Protein AF-0000000066307616 (afdb_homodimer)

InterPro domains:
  IPR010368 Control of competence regulator ComK, YlbF/YmcA [MF_01526] (2-112)
  IPR010368 Control of competence regulator ComK, YlbF/YmcA [PF06133] (5-108)
  IPR023378 YheA/YmcA-like domain superfamily [G3DSA:1.20.1500.10] (1-113)
  IPR023378 YheA/YmcA-like domain superfamily [SSF158622] (4-111)

Solvent-accessible surface area (backbone atoms only — not comparable to full-atom values): 11745 Å² total; per-residue (Å²): 125,72,61,57,53,50,51,20,50,50,43,20,53,51,44,62,71,29,68,64,41,49,50,40,52,52,30,48,50,51,18,64,70,31,69,68,44,31,53,35,48,49,51,26,50,52,36,47,46,54,48,51,54,28,54,76,71,70,39,77,72,51,71,68,55,52,49,49,31,54,52,30,46,55,56,29,57,71,34,66,51,42,39,55,28,48,55,45,47,50,52,46,51,51,50,51,49,50,35,49,47,48,34,44,42,62,57,53,50,58,70,63,62,120,117,76,60,57,53,51,50,18,49,51,42,20,53,50,44,62,71,29,68,63,42,49,50,40,53,52,30,48,50,50,18,64,70,31,68,69,43,30,53,33,46,49,50,26,52,54,35,49,47,54,48,51,54,29,54,75,70,69,39,78,72,52,72,67,56,50,49,48,31,55,50,32,45,56,58,28,58,71,33,66,50,44,40,56,29,48,54,46,46,51,53,46,50,52,52,51,49,51,35,49,48,48,34,45,42,63,59,54,50,58,70,64,61,122

Organism: Oenococcus oeni (strain ATCC BAA-331 / PSU-1) (NCBI:txid203123)

Sequence (228 aa):
MATLFDQAKLMARELQDSDEFKQLSTALAKVRADQEANSAFHDFQVAQKEIQELQSKGEEPKPEQIQRWQTTAQKAQQLKPIKDLSVVEQNLNNMLGEVNEIITAPLNELYLNNMATLFDQAKLMARELQDSDEFKQLSTALAKVRADQEANSAFHDFQVAQKEIQELQSKGEEPKPEQIQRWQTTAQKAQQLKPIKDLSVVEQNLNNMLGEVNEIITAPLNELYLNN

pLDDT: mean 94.57, std 7.71, range [46.41, 98.5]

Structure (mmCIF, N/CA/C/O backbone):
data_AF-0000000066307616-model_v1
#
loop_
_entity.id
_entity.type
_entity.pdbx_description
1 polymer 'UPF0342 protein OEOE_0901'
#
loop_
_atom_site.group_PDB
_atom_site.id
_atom_site.type_symbol
_atom_site.label_atom_id
_atom_site.label_alt_id
_atom_site.label_comp_id
_atom_site.label_asym_id
_atom_site.label_entity_id
_atom_site.label_seq_id
_atom_site.pdbx_PDB_ins_code
_atom_site.Cartn_x
_atom_site.Cartn_y
_atom_site.Cartn_z
_atom_site.occupancy
_atom_site.B_iso_or_equiv
_atom_site.auth_seq_id
_atom_site.auth_comp_id
_atom_site.auth_asym_id
_atom_site.auth_atom_id
_atom_site.pdbx_PDB_model_num
ATOM 1 N N . MET A 1 1 ? 16.406 15.75 -5.484 1 46.41 1 MET A N 1
ATOM 2 C CA . MET A 1 1 ? 15.312 14.898 -5.957 1 46.41 1 MET A CA 1
ATOM 3 C C . MET A 1 1 ? 15.859 13.578 -6.496 1 46.41 1 MET A C 1
ATOM 5 O O . MET A 1 1 ? 15.094 12.727 -6.949 1 46.41 1 MET A O 1
ATOM 9 N N . ALA A 1 2 ? 17.141 13.719 -7.074 1 57.28 2 ALA A N 1
ATOM 10 C CA . ALA A 1 2 ? 17.953 12.773 -7.836 1 57.28 2 ALA A CA 1
ATOM 11 C C . ALA A 1 2 ? 18.172 11.484 -7.051 1 57.28 2 ALA A C 1
ATOM 13 O O . ALA A 1 2 ? 18.188 10.398 -7.625 1 57.28 2 ALA A O 1
ATOM 14 N N . THR A 1 3 ? 17.828 11.57 -5.578 1 84.62 3 THR A N 1
ATOM 15 C CA . THR A 1 3 ? 18.516 10.539 -4.801 1 84.62 3 THR A CA 1
ATOM 16 C C . THR A 1 3 ? 17.562 9.398 -4.461 1 84.62 3 THR A C 1
ATOM 18 O O . THR A 1 3 ? 17.875 8.234 -4.699 1 84.62 3 THR A O 1
ATOM 21 N N . LEU A 1 4 ? 16.234 9.648 -4.32 1 92.75 4 LEU A N 1
ATOM 22 C CA . LEU A 1 4 ? 15.328 8.57 -3.949 1 92.75 4 LEU A CA 1
ATOM 23 C C . LEU A 1 4 ? 14.992 7.707 -5.156 1 92.75 4 LEU A C 1
ATOM 25 O O . LEU A 1 4 ? 14.938 6.48 -5.047 1 92.75 4 LEU A O 1
ATOM 29 N N . PHE A 1 5 ? 14.938 8.32 -6.297 1 94.44 5 PHE A N 1
ATOM 30 C CA . PHE A 1 5 ? 14.602 7.602 -7.523 1 94.44 5 PHE A CA 1
ATOM 31 C C . PHE A 1 5 ? 15.766 6.73 -7.98 1 94.44 5 PHE A C 1
ATOM 33 O O . PHE A 1 5 ? 15.555 5.621 -8.477 1 94.44 5 PHE A O 1
ATOM 40 N N . ASP A 1 6 ? 16.922 7.23 -7.77 1 94 6 ASP A N 1
ATOM 41 C CA . ASP A 1 6 ? 18.094 6.426 -8.094 1 94 6 ASP A CA 1
ATOM 42 C C . ASP A 1 6 ? 18.188 5.199 -7.184 1 94 6 ASP A C 1
ATOM 44 O O . ASP A 1 6 ? 18.484 4.098 -7.645 1 94 6 ASP A O 1
ATOM 48 N N . GLN A 1 7 ? 17.906 5.438 -5.918 1 93.94 7 GLN A N 1
ATOM 49 C CA . GLN A 1 7 ? 17.891 4.32 -4.977 1 93.94 7 GLN A CA 1
ATOM 50 C C . GLN A 1 7 ? 16.781 3.326 -5.324 1 93.94 7 GLN A C 1
ATOM 52 O O . GLN A 1 7 ? 16.953 2.115 -5.164 1 93.94 7 GLN A O 1
ATOM 57 N N . ALA A 1 8 ? 15.656 3.801 -5.832 1 96.25 8 ALA A N 1
ATOM 58 C CA . ALA A 1 8 ? 14.555 2.936 -6.246 1 96.25 8 ALA A CA 1
ATOM 59 C C . ALA A 1 8 ? 14.969 2.033 -7.402 1 96.25 8 ALA A C 1
ATOM 61 O O . ALA A 1 8 ? 14.625 0.849 -7.43 1 96.25 8 ALA A O 1
ATOM 62 N N . LYS A 1 9 ? 15.688 2.588 -8.344 1 96.19 9 LYS A N 1
ATOM 63 C CA . LYS A 1 9 ? 16.172 1.8 -9.477 1 96.19 9 LYS A CA 1
ATOM 64 C C . LYS A 1 9 ? 17.125 0.704 -9.016 1 96.19 9 LYS A C 1
ATOM 66 O O . LYS A 1 9 ? 17.078 -0.419 -9.523 1 96.19 9 LYS A O 1
ATOM 71 N N . LEU A 1 10 ? 17.953 1.089 -8.07 1 94.69 10 LEU A N 1
ATOM 72 C CA . LEU A 1 10 ? 18.875 0.101 -7.516 1 94.69 10 LEU A CA 1
ATOM 73 C C . LEU A 1 10 ? 18.109 -1.011 -6.805 1 94.69 10 LEU A C 1
ATOM 75 O O . LEU A 1 10 ? 18.438 -2.189 -6.961 1 94.69 10 LEU A O 1
ATOM 79 N N . MET A 1 11 ? 17.109 -0.675 -6.059 1 96.06 11 MET A N 1
ATOM 80 C CA . MET A 1 11 ? 16.281 -1.657 -5.352 1 96.06 11 MET A CA 1
ATOM 81 C C . MET A 1 11 ? 15.555 -2.566 -6.336 1 96.06 11 MET A C 1
ATOM 83 O O . MET A 1 11 ? 15.406 -3.764 -6.086 1 96.06 11 MET A O 1
ATOM 87 N N . ALA A 1 12 ? 15.125 -1.969 -7.465 1 97 12 ALA A N 1
ATOM 88 C CA . ALA A 1 12 ? 14.477 -2.77 -8.5 1 97 12 ALA A CA 1
ATOM 89 C C . ALA A 1 12 ? 15.406 -3.857 -9.023 1 97 12 ALA A C 1
ATOM 91 O O . ALA A 1 12 ? 15 -5.008 -9.195 1 97 12 ALA A O 1
ATOM 92 N N . ARG A 1 13 ? 16.641 -3.496 -9.273 1 95.38 13 ARG A N 1
ATOM 93 C CA . ARG A 1 13 ? 17.625 -4.445 -9.766 1 95.38 13 ARG A CA 1
ATOM 94 C C . ARG A 1 13 ? 17.906 -5.531 -8.734 1 95.38 13 ARG A C 1
ATOM 96 O O . ARG A 1 13 ? 17.984 -6.715 -9.07 1 95.38 13 ARG A O 1
ATOM 103 N N . GLU A 1 14 ? 18.047 -5.094 -7.5 1 95 14 GLU A N 1
ATOM 104 C CA . GLU A 1 14 ? 18.297 -6.059 -6.43 1 95 14 GLU A CA 1
ATOM 105 C C . GLU A 1 14 ? 17.109 -7.004 -6.258 1 95 14 GLU A C 1
ATOM 107 O O . GLU A 1 14 ? 17.297 -8.195 -6.008 1 95 14 GLU A O 1
ATOM 112 N N . LEU A 1 15 ? 15.93 -6.492 -6.371 1 96.5 15 LEU A N 1
ATOM 113 C CA . LEU A 1 15 ? 14.727 -7.312 -6.293 1 96.5 15 LEU A CA 1
ATOM 114 C C . LEU A 1 15 ? 14.711 -8.359 -7.406 1 96.5 15 LEU A C 1
ATOM 116 O O . LEU A 1 15 ? 14.453 -9.539 -7.152 1 96.5 15 LEU A O 1
ATOM 120 N N . GLN A 1 16 ? 14.992 -7.918 -8.594 1 95.81 16 GLN A N 1
ATOM 121 C CA . GLN A 1 16 ? 14.992 -8.82 -9.742 1 95.81 16 GLN A CA 1
ATOM 122 C C . GLN A 1 16 ? 16.031 -9.922 -9.578 1 95.81 16 GLN A C 1
ATOM 124 O O . GLN A 1 16 ? 15.812 -11.055 -10.016 1 95.81 16 GLN A O 1
ATOM 129 N N . ASP A 1 17 ? 17.141 -9.633 -8.883 1 94.56 17 ASP A N 1
ATOM 130 C CA . ASP A 1 17 ? 18.234 -10.578 -8.703 1 94.56 17 ASP A CA 1
ATOM 131 C C . ASP A 1 17 ? 18.016 -11.43 -7.453 1 94.56 17 ASP A C 1
ATOM 133 O O . ASP A 1 17 ? 18.797 -12.336 -7.176 1 94.56 17 ASP A O 1
ATOM 137 N N . SER A 1 18 ? 16.969 -11.164 -6.699 1 94.12 18 SER A N 1
ATOM 138 C CA . SER A 1 18 ? 16.75 -11.844 -5.43 1 94.12 18 SER A CA 1
ATOM 139 C C . SER A 1 18 ? 16.234 -13.266 -5.645 1 94.12 18 SER A C 1
ATOM 141 O O . SER A 1 18 ? 15.656 -13.57 -6.688 1 94.12 18 SER A O 1
ATOM 143 N N . ASP A 1 19 ? 16.438 -14.117 -4.656 1 94.69 19 ASP A N 1
ATOM 144 C CA . ASP A 1 19 ? 15.906 -15.469 -4.688 1 94.69 19 ASP A CA 1
ATOM 145 C C . ASP A 1 19 ? 14.383 -15.453 -4.73 1 94.69 19 ASP A C 1
ATOM 147 O O . ASP A 1 19 ? 13.766 -16.281 -5.414 1 94.69 19 ASP A O 1
ATOM 151 N N . GLU A 1 20 ? 13.812 -14.484 -3.965 1 95 20 GLU A N 1
ATOM 152 C CA . GLU A 1 20 ? 12.352 -14.367 -3.928 1 95 20 GLU A CA 1
ATOM 153 C C . GLU A 1 20 ? 11.789 -14.117 -5.32 1 95 20 GLU A C 1
ATOM 155 O O . GLU A 1 20 ? 10.766 -14.711 -5.695 1 95 20 GLU A O 1
ATOM 160 N N . PHE A 1 21 ? 12.398 -13.273 -6.062 1 96.88 21 PHE A N 1
ATOM 161 C CA . PHE A 1 21 ? 11.945 -12.977 -7.418 1 96.88 21 PHE A CA 1
ATOM 162 C C . PHE A 1 21 ? 12.094 -14.203 -8.32 1 96.88 21 PHE A C 1
ATOM 164 O O . PHE A 1 21 ? 11.195 -14.516 -9.102 1 96.88 21 PHE A O 1
ATOM 171 N N . LYS A 1 22 ? 13.188 -14.852 -8.219 1 96.88 22 LYS A N 1
ATOM 172 C CA . LYS A 1 22 ? 13.438 -16.047 -9.023 1 96.88 22 LYS A CA 1
ATOM 173 C C . LYS A 1 22 ? 12.43 -17.141 -8.703 1 96.88 22 LYS A C 1
ATOM 175 O O . LYS A 1 22 ? 11.945 -17.828 -9.609 1 96.88 22 LYS A O 1
ATOM 180 N N . GLN A 1 23 ? 12.141 -17.297 -7.457 1 97.75 23 GLN A N 1
ATOM 181 C CA . GLN A 1 23 ? 11.141 -18.266 -7.043 1 97.75 23 GLN A CA 1
ATOM 182 C C . GLN A 1 23 ? 9.766 -17.922 -7.613 1 97.75 23 GLN A C 1
ATOM 184 O O . GLN A 1 23 ? 9.023 -18.797 -8.047 1 97.75 23 GLN A O 1
ATOM 189 N N . LEU A 1 24 ? 9.438 -16.641 -7.566 1 98.12 24 LEU A N 1
ATOM 190 C CA . LEU A 1 24 ? 8.172 -16.188 -8.148 1 98.12 24 LEU A CA 1
ATOM 191 C C . LEU A 1 24 ? 8.125 -16.516 -9.641 1 98.12 24 LEU A C 1
ATOM 193 O O . LEU A 1 24 ? 7.121 -17.031 -10.133 1 98.12 24 LEU A O 1
ATOM 197 N N . SER A 1 25 ? 9.18 -16.188 -10.32 1 97.31 25 SER A N 1
ATOM 198 C CA . SER A 1 25 ? 9.266 -16.453 -11.75 1 97.31 25 SER A CA 1
ATOM 199 C C . SER A 1 25 ? 9.062 -17.922 -12.047 1 97.31 25 SER A C 1
ATOM 201 O O . SER A 1 25 ? 8.312 -18.281 -12.961 1 97.31 25 SER A O 1
ATOM 203 N N . THR A 1 26 ? 9.703 -18.75 -11.289 1 98.06 26 THR A N 1
ATOM 204 C CA . THR A 1 26 ? 9.617 -20.203 -11.469 1 98.06 26 THR A CA 1
ATOM 205 C C . THR A 1 26 ? 8.203 -20.688 -11.203 1 98.06 26 THR A C 1
ATOM 207 O O . THR A 1 26 ? 7.648 -21.469 -11.984 1 98.06 26 THR A O 1
ATOM 210 N N . ALA A 1 27 ? 7.605 -20.219 -10.078 1 98.19 27 ALA A N 1
ATOM 211 C CA . ALA A 1 27 ? 6.246 -20.625 -9.734 1 98.19 27 ALA A CA 1
ATOM 212 C C . ALA A 1 27 ? 5.254 -20.188 -10.805 1 98.19 27 ALA A C 1
ATOM 214 O O . ALA A 1 27 ? 4.348 -20.938 -11.164 1 98.19 27 ALA A O 1
ATOM 215 N N . LEU A 1 28 ? 5.43 -19 -11.312 1 97.81 28 LEU A N 1
ATOM 216 C CA . LEU A 1 28 ? 4.555 -18.5 -12.359 1 97.81 28 LEU A CA 1
ATOM 217 C C . LEU A 1 28 ? 4.691 -19.328 -13.633 1 97.81 28 LEU A C 1
ATOM 219 O O . LEU A 1 28 ? 3.693 -19.609 -14.297 1 97.81 28 LEU A O 1
ATOM 223 N N . ALA A 1 29 ? 5.867 -19.672 -13.984 1 97.25 29 ALA A N 1
ATOM 224 C CA . ALA A 1 29 ? 6.105 -20.516 -15.156 1 97.25 29 ALA A CA 1
ATOM 225 C C . ALA A 1 29 ? 5.395 -21.859 -15.016 1 97.25 29 ALA A C 1
ATOM 227 O O . ALA A 1 29 ? 4.84 -22.375 -15.992 1 97.25 29 ALA A O 1
ATOM 228 N N . LYS A 1 30 ? 5.418 -22.406 -13.852 1 98.06 30 LYS A N 1
ATOM 229 C CA . LYS A 1 30 ? 4.742 -23.672 -13.594 1 98.06 30 LYS A CA 1
ATOM 230 C C . LYS A 1 30 ? 3.234 -23.547 -13.805 1 98.06 30 LYS A C 1
ATOM 232 O O . LYS A 1 30 ? 2.602 -24.438 -14.375 1 98.06 30 LYS A O 1
ATOM 237 N N . VAL A 1 31 ? 2.684 -22.438 -13.305 1 98.12 31 VAL A N 1
ATOM 238 C CA . VAL A 1 31 ? 1.26 -22.188 -13.5 1 98.12 31 VAL A CA 1
ATOM 239 C C . VAL A 1 31 ? 0.944 -22.109 -14.992 1 98.12 31 VAL A C 1
ATOM 241 O O . VAL A 1 31 ? -0.013 -22.719 -15.461 1 98.12 31 VAL A O 1
ATOM 244 N N . ARG A 1 32 ? 1.762 -21.391 -15.727 1 96.88 32 ARG A N 1
ATOM 245 C CA . ARG A 1 32 ? 1.521 -21.141 -17.141 1 96.88 32 ARG A CA 1
ATOM 246 C C . ARG A 1 32 ? 1.692 -22.422 -17.953 1 96.88 32 ARG A C 1
ATOM 248 O O . ARG A 1 32 ? 1.082 -22.578 -19.016 1 96.88 32 ARG A O 1
ATOM 255 N N . ALA A 1 33 ? 2.467 -23.297 -17.438 1 96.94 33 ALA A N 1
ATOM 256 C CA . ALA A 1 33 ? 2.736 -24.547 -18.141 1 96.94 33 ALA A CA 1
ATOM 257 C C . ALA A 1 33 ? 1.636 -25.578 -17.891 1 96.94 33 ALA A C 1
ATOM 259 O O . ALA A 1 33 ? 1.531 -26.578 -18.594 1 96.94 33 ALA A O 1
ATOM 260 N N . ASP A 1 34 ? 0.858 -25.344 -16.812 1 97.88 34 ASP A N 1
ATOM 261 C CA . ASP A 1 34 ? -0.256 -26.234 -16.484 1 97.88 34 ASP A CA 1
ATOM 262 C C . ASP A 1 34 ? -1.564 -25.719 -17.078 1 97.88 34 ASP A C 1
ATOM 264 O O . ASP A 1 34 ? -2.051 -24.641 -16.688 1 97.88 34 ASP A O 1
ATOM 268 N N . GLN A 1 35 ? -2.133 -26.484 -17.984 1 97.44 35 GLN A N 1
ATOM 269 C CA . GLN A 1 35 ? -3.295 -26.016 -18.734 1 97.44 35 GLN A CA 1
ATOM 270 C C . GLN A 1 35 ? -4.426 -25.609 -17.797 1 97.44 35 GLN A C 1
ATOM 272 O O . GLN A 1 35 ? -5.004 -24.531 -17.953 1 97.44 35 GLN A O 1
ATOM 277 N N . GLU A 1 36 ? -4.734 -26.438 -16.844 1 98.19 36 GLU A N 1
ATOM 278 C CA . GLU A 1 36 ? -5.82 -26.156 -15.906 1 98.19 36 GLU A CA 1
ATOM 279 C C . GLU A 1 36 ? -5.5 -24.938 -15.031 1 98.19 36 GLU A C 1
ATOM 281 O O . GLU A 1 36 ? -6.336 -24.047 -14.875 1 98.19 36 GLU A O 1
ATOM 286 N N . ALA A 1 37 ? -4.359 -24.891 -14.516 1 98.12 37 ALA A N 1
ATOM 287 C CA . ALA A 1 37 ? -3.941 -23.797 -13.656 1 98.12 37 ALA A CA 1
ATOM 288 C C . ALA A 1 37 ? -3.875 -22.484 -14.43 1 98.12 37 ALA A C 1
ATOM 290 O O . ALA A 1 37 ? -4.312 -21.438 -13.938 1 98.12 37 ALA A O 1
ATOM 291 N N . ASN A 1 38 ? -3.328 -22.531 -15.602 1 97.69 38 ASN A N 1
ATOM 292 C CA . ASN A 1 38 ? -3.217 -21.344 -16.422 1 97.69 38 ASN A CA 1
ATOM 293 C C . ASN A 1 38 ? -4.586 -20.734 -16.734 1 97.69 38 ASN A C 1
ATOM 295 O O . ASN A 1 38 ? -4.766 -19.516 -16.656 1 97.69 38 ASN A O 1
ATOM 299 N N . SER A 1 39 ? -5.504 -21.641 -17.094 1 98 39 SER A N 1
ATOM 300 C CA . SER A 1 39 ? -6.859 -21.172 -17.391 1 98 39 SER A CA 1
ATOM 301 C C . SER A 1 39 ? -7.508 -20.562 -16.156 1 98 39 SER A C 1
ATOM 303 O O . SER A 1 39 ? -8.102 -19.484 -16.234 1 98 39 SER A O 1
ATOM 305 N N . ALA A 1 40 ? -7.402 -21.234 -15.031 1 98.06 40 ALA A N 1
ATOM 306 C CA . ALA A 1 40 ? -7.977 -20.75 -13.781 1 98.06 40 ALA A CA 1
ATOM 307 C C . ALA A 1 40 ? -7.328 -19.422 -13.367 1 98.06 40 ALA A C 1
ATOM 309 O O . ALA A 1 40 ? -8.008 -18.516 -12.883 1 98.06 40 ALA A O 1
ATOM 310 N N . PHE A 1 41 ? -6.039 -19.344 -13.523 1 97.44 41 PHE A N 1
ATOM 311 C CA . PHE A 1 41 ? -5.301 -18.125 -13.211 1 97.44 41 PHE A CA 1
ATOM 312 C C . PHE A 1 41 ? -5.758 -16.969 -14.086 1 97.44 41 PHE A C 1
ATOM 314 O O . PHE A 1 41 ? -6.012 -15.859 -13.586 1 97.44 41 PHE A O 1
ATOM 321 N N . HIS A 1 42 ? -5.926 -17.234 -15.328 1 96.19 42 HIS A N 1
ATOM 322 C CA . HIS A 1 42 ? -6.391 -16.219 -16.281 1 96.19 42 HIS A CA 1
ATOM 323 C C . HIS A 1 42 ? -7.777 -15.711 -15.906 1 96.19 42 HIS A C 1
ATOM 325 O O . HIS A 1 42 ? -8.016 -14.5 -15.875 1 96.19 42 HIS A O 1
ATOM 331 N N . ASP A 1 43 ? -8.625 -16.625 -15.586 1 97.06 43 ASP A N 1
ATOM 332 C CA . ASP A 1 43 ? -9.984 -16.266 -15.203 1 97.06 43 ASP A CA 1
ATOM 333 C C . ASP A 1 43 ? -9.992 -15.391 -13.961 1 97.06 43 ASP A C 1
ATOM 335 O O . ASP A 1 43 ? -10.734 -14.406 -13.891 1 97.06 43 ASP A O 1
ATOM 339 N N . PHE A 1 44 ? -9.203 -15.758 -13.023 1 97.5 44 PHE A N 1
ATOM 340 C CA . PHE A 1 44 ? -9.062 -14.984 -11.797 1 97.5 44 PHE A CA 1
ATOM 341 C C . PHE A 1 44 ? -8.547 -13.578 -12.102 1 97.5 44 PHE A C 1
ATOM 343 O O . PHE A 1 44 ? -9.094 -12.586 -11.617 1 97.5 44 PHE A O 1
ATOM 350 N N . GLN A 1 45 ? -7.523 -13.43 -12.906 1 94.12 45 GLN A N 1
ATOM 351 C CA . GLN A 1 45 ? -6.934 -12.141 -13.258 1 94.12 45 GLN A CA 1
ATOM 352 C C . GLN A 1 45 ? -7.945 -11.25 -13.969 1 94.12 45 GLN A C 1
ATOM 354 O O . GLN A 1 45 ? -8.008 -10.047 -13.711 1 94.12 45 GLN A O 1
ATOM 359 N N . VAL A 1 46 ? -8.773 -11.836 -14.883 1 95.69 46 VAL A N 1
ATOM 360 C CA . VAL A 1 46 ? -9.781 -11.094 -15.633 1 95.69 46 VAL A CA 1
ATOM 361 C C . VAL A 1 46 ? -10.836 -10.547 -14.672 1 95.69 46 VAL A C 1
ATOM 363 O O . VAL A 1 46 ? -11.188 -9.367 -14.734 1 95.69 46 VAL A O 1
ATOM 366 N N . ALA A 1 47 ? -11.281 -11.43 -13.766 1 96.69 47 ALA A N 1
ATOM 367 C CA . ALA A 1 47 ? -12.281 -11.008 -12.789 1 96.69 47 ALA A CA 1
ATOM 368 C C . ALA A 1 47 ? -11.734 -9.914 -11.875 1 96.69 47 ALA A C 1
ATOM 370 O O . ALA A 1 47 ? -12.43 -8.938 -11.594 1 96.69 47 ALA A O 1
ATOM 371 N N . GLN A 1 48 ? -10.508 -10.086 -11.367 1 94.69 48 GLN A N 1
ATOM 372 C CA . GLN A 1 48 ? -9.844 -9.117 -10.5 1 94.69 48 GLN A CA 1
ATOM 373 C C . GLN A 1 48 ? -9.68 -7.777 -11.203 1 94.69 48 GLN A C 1
ATOM 375 O O . GLN A 1 48 ? -9.938 -6.723 -10.617 1 94.69 48 GLN A O 1
ATOM 380 N N . LYS A 1 49 ? -9.289 -7.848 -12.531 1 94.88 49 LYS A N 1
ATOM 381 C CA . LYS A 1 49 ? -9.078 -6.625 -13.305 1 94.88 49 LYS A CA 1
ATOM 382 C C . LYS A 1 49 ? -10.391 -5.867 -13.492 1 94.88 49 LYS A C 1
ATOM 384 O O . LYS A 1 49 ? -10.422 -4.641 -13.398 1 94.88 49 LYS A O 1
ATOM 389 N N . GLU A 1 50 ? -11.406 -6.547 -13.734 1 95.81 50 GLU A N 1
ATOM 390 C CA . GLU A 1 50 ? -12.719 -5.93 -13.883 1 95.81 50 GLU A CA 1
ATOM 391 C C . GLU A 1 50 ? -13.133 -5.184 -12.617 1 95.81 50 GLU A C 1
ATOM 393 O O . GLU A 1 50 ? -13.625 -4.055 -12.688 1 95.81 50 GLU A O 1
ATOM 398 N N . ILE A 1 51 ? -12.906 -5.816 -11.484 1 95.75 51 ILE A N 1
ATOM 399 C CA . ILE A 1 51 ? -13.242 -5.211 -10.203 1 95.75 51 ILE A CA 1
ATOM 400 C C . ILE A 1 51 ? -12.383 -3.967 -9.977 1 95.75 51 ILE A C 1
ATOM 402 O O . ILE A 1 51 ? -12.898 -2.912 -9.602 1 95.75 51 ILE A O 1
ATOM 406 N N . GLN A 1 52 ? -11.086 -4.113 -10.203 1 93.31 52 GLN A N 1
ATOM 407 C CA . GLN A 1 52 ? -10.148 -3.02 -10.008 1 93.31 52 GLN A CA 1
ATOM 408 C C . GLN A 1 52 ? -10.484 -1.833 -10.906 1 93.31 52 GLN A C 1
ATOM 410 O O . GLN A 1 52 ? -10.398 -0.68 -10.477 1 93.31 52 GLN A O 1
ATOM 415 N N . GLU A 1 53 ? -10.898 -2.062 -12.227 1 94.88 53 GLU A N 1
ATOM 416 C CA . GLU A 1 53 ? -11.289 -1.023 -13.18 1 94.88 53 GLU A CA 1
ATOM 417 C C . GLU A 1 53 ? -12.516 -0.26 -12.688 1 94.88 53 GLU A C 1
ATOM 419 O O . GLU A 1 53 ? -12.555 0.971 -12.75 1 94.88 53 GLU A O 1
ATOM 424 N N . LEU A 1 54 ? -13.414 -0.914 -12.125 1 94.94 54 LEU A N 1
ATOM 425 C CA . LEU A 1 54 ? -14.609 -0.27 -11.586 1 94.94 54 LEU A CA 1
ATOM 426 C C . LEU A 1 54 ? -14.273 0.596 -10.383 1 94.94 54 LEU A C 1
ATOM 428 O O . LEU A 1 54 ? -14.727 1.737 -10.281 1 94.94 54 LEU A O 1
ATOM 432 N N . GLN A 1 55 ? -13.445 -0.024 -9.438 1 90.81 55 GLN A N 1
ATOM 433 C CA . GLN A 1 55 ? -13.047 0.691 -8.234 1 90.81 55 GLN A CA 1
ATOM 434 C C . GLN A 1 55 ? -12.266 1.955 -8.578 1 90.81 55 GLN A C 1
ATOM 436 O O . GLN A 1 55 ? -12.445 2.996 -7.945 1 90.81 55 GLN A O 1
ATOM 441 N N . SER A 1 56 ? -11.438 1.947 -9.68 1 89.69 56 SER A N 1
ATOM 442 C CA . SER A 1 56 ? -10.633 3.092 -10.094 1 89.69 56 SER A CA 1
ATOM 443 C C . SER A 1 56 ? -11.5 4.18 -10.719 1 89.69 56 SER A C 1
ATOM 445 O O . SER A 1 56 ? -11.164 5.363 -10.656 1 89.69 56 SER A O 1
ATOM 447 N N . LYS A 1 57 ? -12.664 3.854 -11.281 1 90.75 57 LYS A N 1
ATOM 448 C CA . LYS A 1 57 ? -13.625 4.77 -11.891 1 90.75 57 LYS A CA 1
ATOM 449 C C . LYS A 1 57 ? -14.641 5.27 -10.875 1 90.75 57 LYS A C 1
ATOM 451 O O . LYS A 1 57 ? -15.508 6.078 -11.195 1 90.75 57 LYS A O 1
ATOM 456 N N . GLY A 1 58 ? -14.469 4.691 -9.711 1 89.88 58 GLY A N 1
ATOM 457 C CA . GLY A 1 58 ? -15.422 5.051 -8.672 1 89.88 58 GLY A CA 1
ATOM 458 C C . GLY A 1 58 ? -16.75 4.34 -8.812 1 89.88 58 GLY A C 1
ATOM 459 O O . GLY A 1 58 ? -17.75 4.754 -8.219 1 89.88 58 GLY A O 1
ATOM 460 N N . GLU A 1 59 ? -16.781 3.369 -9.516 1 93.44 59 GLU A N 1
ATOM 461 C CA . GLU A 1 59 ? -17.984 2.564 -9.719 1 93.44 59 GLU A CA 1
ATOM 462 C C . GLU A 1 59 ? -18 1.354 -8.789 1 93.44 59 GLU A C 1
ATOM 464 O O . GLU A 1 59 ? -16.953 0.739 -8.547 1 93.44 59 GLU A O 1
ATOM 469 N N . GLU A 1 60 ? -19.109 1.069 -8.297 1 92.44 60 GLU A N 1
ATOM 470 C CA . GLU A 1 60 ? -19.266 -0.098 -7.434 1 92.44 60 GLU A CA 1
ATOM 471 C C . GLU A 1 60 ? -19.516 -1.361 -8.25 1 92.44 60 GLU A C 1
ATOM 473 O O . GLU A 1 60 ? -20.375 -1.376 -9.125 1 92.44 60 GLU A O 1
ATOM 478 N N . PRO A 1 61 ? -18.734 -2.295 -7.957 1 95.12 61 PRO A N 1
ATOM 479 C CA . PRO A 1 61 ? -19.016 -3.551 -8.656 1 95.12 61 PRO A CA 1
ATOM 480 C C . PRO A 1 61 ? -20.391 -4.113 -8.32 1 95.12 61 PRO A C 1
ATOM 482 O O . PRO A 1 61 ? -20.875 -3.975 -7.191 1 95.12 61 PRO A O 1
ATOM 485 N N . LYS A 1 62 ? -21.031 -4.715 -9.391 1 93.88 62 LYS A N 1
ATOM 486 C CA . LYS A 1 62 ? -22.297 -5.402 -9.18 1 93.88 62 LYS A CA 1
ATOM 487 C C . LYS A 1 62 ? -22.109 -6.676 -8.359 1 93.88 62 LYS A C 1
ATOM 489 O O . LYS A 1 62 ? -21.016 -7.266 -8.359 1 93.88 62 LYS A O 1
ATOM 494 N N . PRO A 1 63 ? -23.078 -7.117 -7.656 1 95.12 63 PRO A N 1
ATOM 495 C CA . PRO A 1 63 ? -22.984 -8.344 -6.863 1 95.12 63 PRO A CA 1
ATOM 496 C C . PRO A 1 63 ? -22.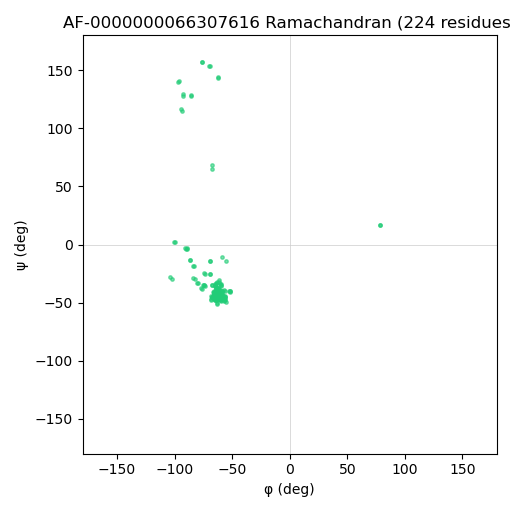484 -9.531 -7.68 1 95.12 63 PRO A C 1
ATOM 498 O O . PRO A 1 63 ? -21.688 -10.328 -7.184 1 95.12 63 PRO A O 1
ATOM 501 N N . GLU A 1 64 ? -22.953 -9.625 -8.906 1 96.19 64 GLU A N 1
ATOM 502 C CA . GLU A 1 64 ? -22.547 -10.734 -9.773 1 96.19 64 GLU A CA 1
ATOM 503 C C . GLU A 1 64 ? -21.047 -10.672 -10.07 1 96.19 64 GLU A C 1
ATOM 505 O O . GLU A 1 64 ? -20.391 -11.711 -10.203 1 96.19 64 GLU A O 1
ATOM 510 N N . GLN A 1 65 ? -20.531 -9.484 -10.32 1 96.5 65 GLN A N 1
ATOM 511 C CA . GLN A 1 65 ? -19.109 -9.312 -10.578 1 96.5 65 GLN A CA 1
ATOM 512 C C . GLN A 1 65 ? -18.281 -9.68 -9.352 1 96.5 65 GLN A C 1
ATOM 514 O O . GLN A 1 65 ? -17.219 -10.297 -9.469 1 96.5 65 GLN A O 1
ATOM 519 N N . ILE A 1 66 ? -18.75 -9.359 -8.219 1 96.38 66 ILE A N 1
ATOM 520 C CA . ILE A 1 66 ? -18.109 -9.727 -6.961 1 96.38 66 ILE A CA 1
ATOM 521 C C . ILE A 1 66 ? -18.109 -11.242 -6.793 1 96.38 66 ILE A C 1
ATOM 523 O O . ILE A 1 66 ? -17.094 -11.844 -6.457 1 96.38 66 ILE A O 1
ATOM 527 N N . GLN A 1 67 ? -19.25 -11.773 -7.066 1 96.56 67 GLN A N 1
ATOM 528 C CA . GLN A 1 67 ? -19.391 -13.219 -6.934 1 96.56 67 GLN A CA 1
ATOM 529 C C . GLN A 1 67 ? -18.469 -13.953 -7.895 1 96.56 67 GLN A C 1
ATOM 531 O O . GLN A 1 67 ? -17.859 -14.961 -7.527 1 96.56 67 GLN A O 1
ATOM 536 N N . ARG A 1 68 ? -18.406 -13.5 -9.078 1 97.06 68 ARG A N 1
ATOM 537 C CA . ARG A 1 68 ? -17.5 -14.086 -10.07 1 97.06 68 ARG A CA 1
ATOM 538 C C . ARG A 1 68 ? -16.062 -14.016 -9.602 1 97.06 68 ARG A C 1
ATOM 540 O O . ARG A 1 68 ? -15.312 -14.992 -9.727 1 97.06 68 ARG A O 1
ATOM 547 N N . TRP A 1 69 ? -15.648 -12.922 -9.031 1 96.94 69 TRP A N 1
ATOM 548 C CA . TRP A 1 69 ? -14.297 -12.75 -8.508 1 96.94 69 TRP A CA 1
ATOM 549 C C . TRP A 1 69 ? -14.023 -13.734 -7.379 1 96.94 69 TRP A C 1
ATOM 551 O O . TRP A 1 69 ? -13 -14.422 -7.375 1 96.94 69 TRP A O 1
ATOM 561 N N . GLN A 1 70 ? -14.945 -13.883 -6.512 1 96.75 70 GLN A N 1
ATOM 562 C CA . GLN A 1 70 ? -14.797 -14.797 -5.379 1 96.75 70 GLN A CA 1
ATOM 563 C C . GLN A 1 70 ? -14.711 -16.25 -5.852 1 96.75 70 GLN A C 1
ATOM 565 O O . GLN A 1 70 ? -13.867 -17.016 -5.371 1 96.75 70 GLN A O 1
ATOM 570 N N . THR A 1 71 ? -15.555 -16.609 -6.844 1 97.75 71 THR A N 1
ATOM 571 C CA . THR A 1 71 ? -15.617 -17.969 -7.348 1 97.75 71 THR A CA 1
ATOM 572 C C . THR A 1 71 ? -14.328 -18.344 -8.078 1 97.75 71 THR A C 1
ATOM 574 O O . THR A 1 71 ? -13.781 -19.422 -7.883 1 97.75 71 THR A O 1
ATOM 577 N N . THR A 1 72 ? -13.859 -17.438 -8.922 1 98 72 THR A N 1
ATOM 578 C CA . THR A 1 72 ? -12.633 -17.703 -9.664 1 98 72 THR A CA 1
ATOM 579 C C . THR A 1 72 ? -11.445 -17.812 -8.711 1 98 72 THR A C 1
ATOM 581 O O . THR A 1 72 ? -10.562 -18.656 -8.906 1 98 72 THR A O 1
ATOM 584 N N . ALA A 1 73 ? -11.422 -17.047 -7.68 1 96.94 73 ALA A N 1
ATOM 585 C CA . ALA A 1 73 ? -10.375 -17.109 -6.668 1 96.94 73 ALA A CA 1
ATOM 586 C C . ALA A 1 73 ? -10.383 -18.469 -5.953 1 96.94 73 ALA A C 1
ATOM 588 O O . ALA A 1 73 ? -9.336 -19.078 -5.773 1 96.94 73 ALA A O 1
ATOM 589 N N . GLN A 1 74 ? -11.602 -18.875 -5.539 1 97.31 74 GLN A N 1
ATOM 590 C CA . GLN A 1 74 ? -11.758 -20.156 -4.832 1 97.31 74 GLN A CA 1
ATOM 591 C C . GLN A 1 74 ? -11.297 -21.312 -5.695 1 97.31 74 GLN A C 1
ATOM 593 O O . GLN A 1 74 ? -10.594 -22.219 -5.215 1 97.31 74 GLN A O 1
ATOM 598 N N . LYS A 1 75 ? -11.641 -21.344 -6.914 1 97.56 75 LYS A N 1
ATOM 599 C CA . LYS A 1 75 ? -11.258 -22.391 -7.852 1 97.56 75 LYS A CA 1
ATOM 600 C C . LYS A 1 75 ? -9.742 -22.422 -8.047 1 97.56 75 LYS A C 1
ATOM 602 O O . LYS A 1 75 ? -9.133 -23.5 -8 1 97.56 75 LYS A O 1
ATOM 607 N N . ALA A 1 76 ? -9.148 -21.234 -8.336 1 97.75 76 ALA A N 1
ATOM 608 C CA . ALA A 1 76 ? -7.707 -21.141 -8.547 1 97.75 76 ALA A CA 1
ATOM 609 C C . ALA A 1 76 ? -6.938 -21.656 -7.332 1 97.75 76 ALA A C 1
ATOM 611 O O . ALA A 1 76 ? -5.945 -22.375 -7.477 1 97.75 76 ALA A O 1
ATOM 612 N N . GLN A 1 77 ? -7.441 -21.344 -6.145 1 96.25 77 GLN A N 1
ATOM 613 C CA . GLN A 1 77 ? -6.75 -21.672 -4.902 1 96.25 77 GLN A CA 1
ATOM 614 C C . GLN A 1 77 ? -6.75 -23.188 -4.656 1 96.25 77 GLN A C 1
ATOM 616 O O . GLN A 1 77 ? -5.992 -23.672 -3.814 1 96.25 77 GLN A O 1
ATOM 621 N N . GLN A 1 78 ? -7.523 -23.953 -5.336 1 96.81 78 GLN A N 1
ATOM 622 C CA . GLN A 1 78 ? -7.598 -25.391 -5.152 1 96.81 78 GLN A CA 1
ATOM 623 C C . GLN A 1 78 ? -6.539 -26.109 -5.98 1 96.81 78 GLN A C 1
ATOM 625 O O . GLN A 1 78 ? -6.281 -27.297 -5.773 1 96.81 78 GLN A O 1
ATOM 630 N N . LEU A 1 79 ? -5.945 -25.406 -6.883 1 98.19 79 LEU A N 1
ATOM 631 C CA . LEU A 1 79 ? -4.961 -26.016 -7.773 1 98.19 79 LEU A CA 1
ATOM 632 C C . LEU A 1 79 ? -3.553 -25.859 -7.211 1 98.19 79 LEU A C 1
ATOM 634 O O . LEU A 1 79 ? -3.113 -24.734 -6.918 1 98.19 79 LEU A O 1
ATOM 638 N N . LYS A 1 80 ? -2.848 -26.906 -7.141 1 97.88 80 LYS A N 1
ATOM 639 C CA . LYS A 1 80 ? -1.551 -26.953 -6.469 1 97.88 80 LYS A CA 1
ATOM 640 C C . LYS A 1 80 ? -0.589 -25.938 -7.074 1 97.88 80 LYS A C 1
ATOM 642 O O . LYS A 1 80 ? 0.08 -25.188 -6.344 1 97.88 80 LYS A O 1
ATOM 647 N N . PRO A 1 81 ? -0.439 -25.797 -8.469 1 98.38 81 PRO A N 1
ATOM 648 C CA . PRO A 1 81 ? 0.499 -24.797 -9.016 1 98.38 81 PRO A CA 1
ATOM 649 C C . PRO A 1 81 ? 0.169 -23.375 -8.586 1 98.38 81 PRO A C 1
ATOM 651 O O . PRO A 1 81 ? 1.075 -22.578 -8.352 1 98.38 81 PRO A O 1
ATOM 654 N N . ILE A 1 82 ? -1.099 -23.094 -8.469 1 98.5 82 ILE A N 1
ATOM 655 C CA . ILE A 1 82 ? -1.51 -21.734 -8.094 1 98.5 82 ILE A CA 1
ATOM 656 C C . ILE A 1 82 ? -1.304 -21.547 -6.59 1 98.5 82 ILE A C 1
ATOM 658 O O . ILE A 1 82 ? -0.906 -20.453 -6.148 1 98.5 82 ILE A O 1
ATOM 662 N N . LYS A 1 83 ? -1.569 -22.594 -5.801 1 98 83 LYS A N 1
ATOM 663 C CA . LYS A 1 83 ? -1.29 -22.547 -4.371 1 98 83 LYS A CA 1
ATOM 664 C C . LYS A 1 83 ? 0.188 -22.266 -4.105 1 98 83 LYS A C 1
ATOM 666 O O . LYS A 1 83 ? 0.531 -21.438 -3.26 1 98 83 LYS A O 1
ATOM 671 N N . ASP A 1 84 ? 1.053 -22.984 -4.836 1 98 84 ASP A N 1
ATOM 672 C CA . ASP A 1 84 ? 2.492 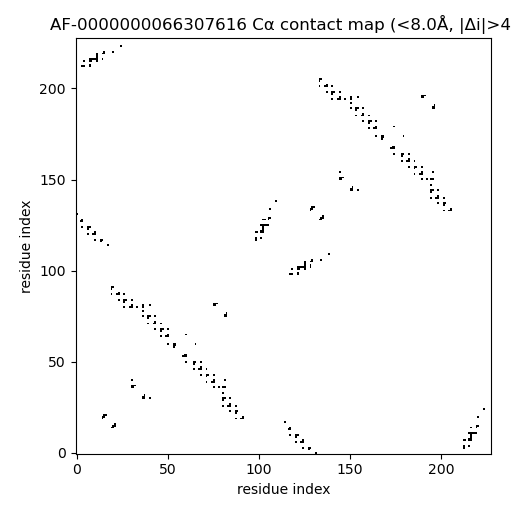-22.797 -4.703 1 98 84 ASP A CA 1
ATOM 673 C C . ASP A 1 84 ? 2.893 -21.375 -5.078 1 98 84 ASP A C 1
ATOM 675 O O . ASP A 1 84 ? 3.705 -20.75 -4.391 1 98 84 ASP A O 1
ATOM 679 N N . LEU A 1 85 ? 2.322 -20.859 -6.172 1 98.25 85 LEU A N 1
ATOM 680 C CA . LEU A 1 85 ? 2.574 -19.484 -6.59 1 98.25 85 LEU A CA 1
ATOM 681 C C . LEU A 1 85 ? 2.143 -18.5 -5.512 1 98.25 85 LEU A C 1
ATOM 683 O O . LEU A 1 85 ? 2.885 -17.578 -5.176 1 98.25 85 LEU A O 1
ATOM 687 N N . SER A 1 86 ? 0.936 -18.734 -4.934 1 97.31 86 SER A N 1
ATOM 688 C CA . SER A 1 86 ? 0.385 -17.844 -3.918 1 97.31 86 SER A CA 1
ATOM 689 C C . SER A 1 86 ? 1.306 -17.75 -2.705 1 97.31 86 SER A C 1
ATOM 691 O O . SER A 1 86 ? 1.509 -16.656 -2.152 1 97.31 86 SER A O 1
ATOM 693 N N . VAL A 1 87 ? 1.879 -18.812 -2.24 1 97.44 87 VAL A N 1
ATOM 694 C CA . VAL A 1 87 ? 2.777 -18.859 -1.092 1 97.44 87 VAL A CA 1
ATOM 695 C C . VAL A 1 87 ? 4.023 -18.031 -1.376 1 97.44 87 VAL A C 1
ATOM 697 O O . VAL A 1 87 ? 4.438 -17.219 -0.544 1 97.44 87 VAL A O 1
ATOM 700 N N . VAL A 1 88 ? 4.57 -18.172 -2.594 1 97.81 88 VAL A N 1
ATOM 701 C CA . VAL A 1 88 ? 5.758 -17.422 -2.98 1 97.81 88 VAL A CA 1
ATOM 702 C C . VAL A 1 88 ? 5.43 -15.93 -3.031 1 97.81 88 VAL A C 1
ATOM 704 O O . VAL A 1 88 ? 6.199 -15.102 -2.537 1 97.81 88 VAL A O 1
ATOM 707 N N . GLU A 1 89 ? 4.199 -15.664 -3.607 1 97.06 89 GLU A N 1
ATOM 708 C CA . GLU A 1 89 ? 3.764 -14.281 -3.721 1 97.06 89 GLU A CA 1
ATOM 709 C C . GLU A 1 89 ? 3.537 -13.656 -2.346 1 97.06 89 GLU A C 1
ATOM 711 O O . GLU A 1 89 ? 3.914 -12.508 -2.109 1 97.06 89 GLU A O 1
ATOM 716 N N . GLN A 1 90 ? 2.916 -14.328 -1.512 1 96.62 90 GLN A N 1
ATOM 717 C CA . GLN A 1 90 ? 2.682 -13.852 -0.152 1 96.62 90 GLN A CA 1
ATOM 718 C C . GLN A 1 90 ? 3.998 -13.531 0.551 1 96.62 90 GLN A C 1
ATOM 720 O O . GLN A 1 90 ? 4.117 -12.492 1.208 1 96.62 90 GLN A O 1
ATOM 725 N N . ASN A 1 91 ? 5 -14.406 0.41 1 96.62 91 ASN A N 1
ATOM 726 C CA . ASN A 1 91 ? 6.316 -14.195 1 1 96.62 91 ASN A CA 1
ATOM 727 C C . ASN A 1 91 ? 6.977 -12.938 0.445 1 96.62 91 ASN A C 1
ATOM 729 O O . ASN A 1 91 ? 7.559 -12.148 1.197 1 96.62 91 ASN A O 1
ATOM 733 N N . LEU A 1 92 ? 6.867 -12.805 -0.854 1 97.19 92 LEU A N 1
ATOM 734 C CA . LEU A 1 92 ? 7.445 -11.625 -1.487 1 97.19 92 LEU A CA 1
ATOM 735 C C . LEU A 1 92 ? 6.73 -10.359 -1.032 1 97.19 92 LEU A C 1
ATOM 737 O O . LEU A 1 92 ? 7.375 -9.344 -0.744 1 97.19 92 LEU A O 1
ATOM 741 N N . ASN A 1 93 ? 5.395 -10.398 -0.971 1 95.94 93 ASN A N 1
ATOM 742 C CA . ASN A 1 93 ? 4.617 -9.258 -0.5 1 95.94 93 ASN A CA 1
ATOM 743 C C . ASN A 1 93 ? 4.992 -8.875 0.929 1 95.94 93 ASN A C 1
ATOM 745 O O . ASN A 1 93 ? 5.098 -7.691 1.252 1 95.94 93 ASN A O 1
ATOM 749 N N . ASN A 1 94 ? 5.227 -9.867 1.804 1 96.69 94 ASN A N 1
ATOM 750 C CA . ASN A 1 94 ? 5.664 -9.617 3.174 1 96.69 94 ASN A CA 1
ATOM 751 C C . ASN A 1 94 ? 7.023 -8.93 3.213 1 96.69 94 ASN A C 1
ATOM 753 O O . ASN A 1 94 ? 7.223 -7.973 3.965 1 96.69 94 ASN A O 1
ATOM 757 N N . MET A 1 95 ? 7.898 -9.414 2.395 1 96.38 95 MET A N 1
ATOM 758 C CA . MET A 1 95 ? 9.234 -8.828 2.322 1 96.38 95 MET A CA 1
ATOM 759 C C . MET A 1 95 ? 9.164 -7.375 1.852 1 96.38 95 MET A C 1
ATOM 761 O O . MET A 1 95 ? 9.805 -6.5 2.434 1 96.38 95 MET A O 1
ATOM 765 N N . LEU A 1 96 ? 8.359 -7.129 0.821 1 96.88 96 LEU A N 1
ATOM 766 C CA . LEU A 1 96 ? 8.211 -5.777 0.3 1 96.88 96 LEU A CA 1
ATOM 767 C C . LEU A 1 96 ? 7.512 -4.875 1.313 1 96.88 96 LEU A C 1
ATOM 769 O O . LEU A 1 96 ? 7.805 -3.682 1.396 1 96.88 96 LEU A O 1
ATOM 773 N N . GLY A 1 97 ? 6.578 -5.398 2.064 1 96.75 97 GLY A N 1
ATOM 774 C CA . GLY A 1 97 ? 5.965 -4.668 3.162 1 96.75 97 GLY A CA 1
ATOM 775 C C . GLY A 1 97 ? 6.965 -4.215 4.207 1 96.75 97 GLY A C 1
ATOM 776 O O . GLY A 1 97 ? 6.941 -3.057 4.637 1 96.75 97 GLY A O 1
ATOM 777 N N . GLU A 1 98 ? 7.859 -5.109 4.578 1 96.69 98 GLU A N 1
ATOM 778 C CA . GLU A 1 98 ? 8.914 -4.777 5.535 1 96.69 98 GLU A CA 1
ATOM 779 C C . GLU A 1 98 ? 9.844 -3.703 4.977 1 96.69 98 GLU A C 1
ATOM 781 O O . GLU A 1 98 ? 10.219 -2.77 5.691 1 96.69 98 GLU A O 1
ATOM 786 N N . VAL A 1 99 ? 10.18 -3.902 3.736 1 96.94 99 VAL A N 1
ATOM 787 C CA . VAL A 1 99 ? 11.016 -2.92 3.053 1 96.94 99 VAL A CA 1
ATOM 788 C C . VAL A 1 99 ? 10.344 -1.55 3.098 1 96.94 99 VAL A C 1
ATOM 790 O O . VAL A 1 99 ? 10.984 -0.55 3.441 1 96.94 99 VAL A O 1
ATOM 793 N N . ASN A 1 100 ? 9.094 -1.541 2.762 1 96.75 100 ASN A N 1
ATOM 794 C CA . ASN A 1 100 ? 8.336 -0.297 2.793 1 96.75 100 ASN A CA 1
ATOM 795 C C . ASN A 1 100 ? 8.266 0.284 4.203 1 96.75 100 ASN A C 1
ATOM 797 O O . ASN A 1 100 ? 8.336 1.502 4.379 1 96.75 100 ASN A O 1
ATOM 801 N N . GLU A 1 101 ? 8.117 -0.524 5.16 1 97.06 101 GLU A N 1
ATOM 802 C CA . GLU A 1 101 ? 8.102 -0.084 6.551 1 97.06 101 GLU A CA 1
ATOM 803 C C . GLU A 1 101 ? 9.414 0.597 6.934 1 97.06 101 GLU A C 1
ATOM 805 O O . GLU A 1 101 ? 9.406 1.626 7.613 1 97.06 101 GLU A O 1
ATOM 810 N N . ILE A 1 102 ? 10.484 0.013 6.527 1 97.56 102 ILE A N 1
ATOM 811 C CA . ILE A 1 102 ? 11.797 0.582 6.809 1 97.56 102 ILE A CA 1
ATOM 812 C C . ILE A 1 102 ? 11.93 1.944 6.133 1 97.56 102 ILE A C 1
ATOM 814 O O . ILE A 1 102 ? 12.32 2.926 6.77 1 97.56 102 ILE A O 1
ATOM 818 N N . ILE A 1 103 ? 11.531 2.016 4.867 1 97.12 103 ILE A N 1
ATOM 819 C CA . ILE A 1 103 ? 11.656 3.238 4.082 1 97.12 103 ILE A CA 1
ATOM 820 C C . ILE A 1 103 ? 10.828 4.352 4.715 1 97.12 103 ILE A C 1
ATOM 822 O O . ILE A 1 103 ? 11.266 5.5 4.789 1 97.12 103 ILE A O 1
ATOM 826 N N . THR A 1 104 ? 9.633 4.027 5.266 1 97.19 104 THR A N 1
ATOM 827 C CA . THR A 1 104 ? 8.688 5.055 5.695 1 97.19 104 THR A CA 1
ATOM 828 C C . THR A 1 104 ? 8.766 5.258 7.207 1 97.19 104 THR A C 1
ATOM 830 O O . THR A 1 104 ? 8.008 6.047 7.77 1 97.19 104 THR A O 1
ATOM 833 N N . ALA A 1 105 ? 9.641 4.582 7.898 1 96.62 105 ALA A N 1
ATOM 834 C CA . ALA A 1 105 ? 9.781 4.656 9.352 1 96.62 105 ALA A CA 1
ATOM 835 C C . ALA A 1 105 ? 9.93 6.105 9.812 1 96.62 105 ALA A C 1
ATOM 837 O O . ALA A 1 105 ? 9.312 6.512 10.797 1 96.62 105 ALA A O 1
ATOM 838 N N . PRO A 1 106 ? 10.688 6.957 9.086 1 96.19 106 PRO A N 1
ATOM 839 C CA . PRO A 1 106 ? 10.805 8.344 9.539 1 96.19 106 PRO A CA 1
ATOM 840 C C . PRO A 1 106 ? 9.469 9.086 9.516 1 96.19 106 PRO A C 1
ATOM 842 O O . PRO A 1 106 ? 9.234 9.969 10.352 1 96.19 106 PRO A O 1
ATOM 845 N N . LEU A 1 107 ? 8.602 8.758 8.578 1 96.38 107 LEU A N 1
ATOM 846 C CA . LEU A 1 107 ? 7.289 9.383 8.5 1 96.38 107 LEU A CA 1
ATOM 847 C C . LEU A 1 107 ? 6.414 8.977 9.68 1 96.38 107 LEU A C 1
ATOM 849 O O . LEU A 1 107 ? 5.742 9.82 10.281 1 96.38 107 LEU A O 1
ATOM 853 N N . ASN A 1 108 ? 6.465 7.688 9.961 1 93.81 108 ASN A N 1
ATOM 854 C CA . ASN A 1 108 ? 5.703 7.18 11.102 1 93.81 108 ASN A CA 1
ATOM 855 C C . ASN A 1 108 ? 6.137 7.84 12.406 1 93.81 108 ASN A C 1
ATOM 857 O O . ASN A 1 108 ? 5.301 8.18 13.242 1 93.81 108 ASN A O 1
ATOM 861 N N . GLU A 1 109 ? 7.398 7.992 12.547 1 93.62 109 GLU A N 1
ATOM 862 C CA . GLU A 1 109 ? 7.938 8.641 13.742 1 93.62 109 GLU A CA 1
ATOM 863 C C . GLU A 1 109 ? 7.469 10.086 13.844 1 93.62 109 GLU A C 1
ATOM 865 O O . GLU A 1 109 ? 7.211 10.586 14.945 1 93.62 109 GLU A O 1
ATOM 870 N N . LEU A 1 110 ? 7.406 10.68 12.703 1 92.62 110 LEU A N 1
ATOM 871 C CA . LEU A 1 110 ? 6.957 12.07 12.672 1 92.62 110 LEU A CA 1
ATOM 872 C C . LEU A 1 110 ? 5.535 12.195 13.211 1 92.62 110 LEU A C 1
ATOM 874 O O . LEU A 1 110 ? 5.23 13.125 13.953 1 92.62 110 LEU A O 1
ATOM 878 N N . TYR A 1 111 ? 4.676 11.281 12.891 1 90.94 111 TYR A N 1
ATOM 879 C CA . TYR A 1 111 ? 3.268 11.359 13.266 1 90.94 111 TYR A CA 1
ATOM 880 C C . TYR A 1 111 ? 3.051 10.836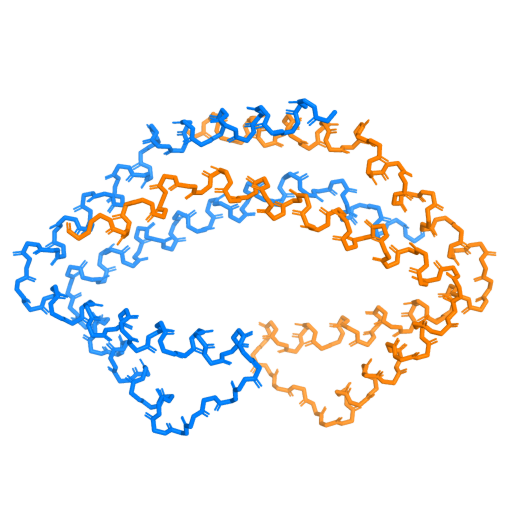 14.68 1 90.94 111 TYR A C 1
ATOM 882 O O . TYR A 1 111 ? 2.076 11.195 15.344 1 90.94 111 TYR A O 1
ATOM 890 N N . LEU A 1 112 ? 3.92 9.891 15.102 1 84.44 112 LEU A N 1
ATOM 891 C CA . LEU A 1 112 ? 3.811 9.352 16.453 1 84.44 112 LEU A CA 1
ATOM 892 C C . LEU A 1 112 ? 4.324 10.344 17.484 1 84.44 112 LEU A C 1
ATOM 894 O O . LEU A 1 112 ? 3.922 10.305 18.656 1 84.44 112 LEU A O 1
ATOM 898 N N . ASN A 1 113 ? 5.336 11.102 17.141 1 69.44 113 ASN A N 1
ATOM 899 C CA . ASN A 1 113 ? 5.938 12.023 18.094 1 69.44 113 ASN A CA 1
ATOM 900 C C . ASN A 1 113 ? 4.984 13.164 18.453 1 69.44 113 ASN A C 1
ATOM 902 O O . ASN A 1 113 ? 4.625 13.961 17.578 1 69.44 113 ASN A O 1
ATOM 906 N N . ASN A 1 114 ? 3.727 12.844 19.172 1 53.78 114 ASN A N 1
ATOM 907 C CA . ASN A 1 114 ? 2.889 13.82 19.875 1 53.78 114 ASN A CA 1
ATOM 908 C C . ASN A 1 114 ? 3.729 14.82 20.656 1 53.78 114 ASN A C 1
ATOM 910 O O . ASN A 1 114 ? 4.758 14.453 21.234 1 53.78 114 ASN A O 1
ATOM 914 N N . MET B 1 1 ? 19.484 -11.383 0.723 1 47.75 1 MET B N 1
ATOM 915 C CA . MET B 1 1 ? 18.516 -10.758 1.625 1 47.75 1 MET B CA 1
ATOM 916 C C . MET B 1 1 ? 19.031 -9.414 2.133 1 47.75 1 MET B C 1
ATOM 918 O O . MET B 1 1 ? 18.25 -8.531 2.467 1 47.75 1 MET B O 1
ATOM 922 N N . ALA B 1 2 ? 20.438 -9.516 2.375 1 57.41 2 ALA B N 1
ATOM 923 C CA . ALA B 1 2 ? 21.234 -8.469 2.996 1 57.41 2 ALA B CA 1
ATOM 924 C C . ALA B 1 2 ? 21.156 -7.168 2.197 1 57.41 2 ALA B C 1
ATOM 926 O O . ALA B 1 2 ? 21.078 -6.082 2.775 1 57.41 2 ALA B O 1
ATOM 927 N N . THR B 1 3 ? 20.5 -7.387 0.842 1 84.56 3 THR B N 1
ATOM 928 C CA . THR B 1 3 ? 20.812 -6.25 -0.021 1 84.56 3 THR B CA 1
ATOM 929 C C . THR B 1 3 ? 19.594 -5.328 -0.148 1 84.56 3 THR B C 1
ATOM 931 O O . THR B 1 3 ? 19.719 -4.109 0.012 1 84.56 3 THR B O 1
ATOM 934 N N . LEU B 1 4 ? 18.359 -5.832 -0.014 1 92.94 4 LEU B N 1
ATOM 935 C CA . LEU B 1 4 ? 17.188 -4.984 -0.179 1 92.94 4 LEU B CA 1
ATOM 936 C C . LEU B 1 4 ? 16.922 -4.176 1.087 1 92.94 4 LEU B C 1
ATOM 938 O O . LEU B 1 4 ? 16.594 -2.992 1.015 1 92.94 4 LEU B O 1
ATOM 942 N N . PHE B 1 5 ? 17.234 -4.77 2.209 1 94.62 5 PHE B N 1
ATOM 943 C CA . PHE B 1 5 ? 17 -4.109 3.488 1 94.62 5 PHE B CA 1
ATOM 944 C C . PHE B 1 5 ? 18.031 -3.004 3.721 1 94.62 5 PHE B C 1
ATOM 946 O O . PHE B 1 5 ? 17.688 -1.953 4.273 1 94.62 5 PHE B O 1
ATOM 953 N N . ASP B 1 6 ? 19.203 -3.248 3.27 1 94.06 6 ASP B N 1
ATOM 954 C CA . ASP B 1 6 ? 20.203 -2.205 3.363 1 94.06 6 ASP B CA 1
ATOM 955 C C . ASP B 1 6 ? 19.859 -1.01 2.482 1 94.06 6 ASP B C 1
ATOM 957 O O . ASP B 1 6 ? 20 0.141 2.9 1 94.06 6 ASP B O 1
ATOM 961 N N . GLN B 1 7 ? 19.375 -1.326 1.287 1 93.94 7 GLN B N 1
ATOM 962 C CA . GLN B 1 7 ? 18.938 -0.259 0.395 1 93.94 7 GLN B CA 1
ATOM 963 C C . GLN B 1 7 ? 17.734 0.486 0.978 1 93.94 7 GLN B C 1
ATOM 965 O O . GLN B 1 7 ? 17.625 1.702 0.814 1 93.94 7 GLN B O 1
ATOM 970 N N . ALA B 1 8 ? 16.859 -0.204 1.691 1 96.19 8 ALA B N 1
ATOM 971 C CA . ALA B 1 8 ? 15.711 0.415 2.338 1 96.19 8 ALA B CA 1
ATOM 972 C C . ALA B 1 8 ? 16.156 1.412 3.406 1 96.19 8 ALA B C 1
ATOM 974 O O . ALA B 1 8 ? 15.57 2.496 3.527 1 96.19 8 ALA B O 1
ATOM 975 N N . LYS B 1 9 ? 17.141 1.05 4.168 1 96.12 9 LYS B N 1
ATOM 976 C CA . LYS B 1 9 ? 17.656 1.946 5.199 1 96.12 9 LYS B CA 1
ATOM 977 C C . LYS B 1 9 ? 18.25 3.211 4.582 1 96.12 9 LYS B C 1
ATOM 979 O O . LYS B 1 9 ? 18.062 4.309 5.109 1 96.12 9 LYS B O 1
ATOM 984 N N . LEU B 1 10 ? 18.938 2.988 3.477 1 94.62 10 LEU B N 1
ATOM 985 C CA . LEU B 1 10 ? 19.484 4.137 2.771 1 94.62 10 LEU B CA 1
ATOM 986 C C . LEU B 1 10 ? 18.375 5.047 2.252 1 94.62 10 LEU B C 1
ATOM 988 O O . LEU B 1 10 ? 18.469 6.27 2.367 1 94.62 10 LEU B O 1
ATOM 992 N N . MET B 1 11 ? 17.344 4.48 1.727 1 96.12 11 MET B N 1
ATOM 993 C CA . MET B 1 11 ? 16.203 5.254 1.222 1 96.12 11 MET B CA 1
ATOM 994 C C . MET B 1 11 ? 15.508 6.008 2.352 1 96.12 11 MET B C 1
ATOM 996 O O . MET B 1 11 ? 15.062 7.137 2.166 1 96.12 11 MET B O 1
ATOM 1000 N N . ALA B 1 12 ? 15.453 5.359 3.525 1 97 12 ALA B N 1
ATOM 1001 C CA . ALA B 1 12 ? 14.867 6.023 4.688 1 97 12 ALA B CA 1
ATOM 1002 C C . ALA B 1 12 ? 15.633 7.293 5.039 1 97 12 ALA B C 1
ATOM 1004 O O . ALA B 1 12 ? 15.031 8.336 5.32 1 97 12 ALA B O 1
ATOM 1005 N N . ARG B 1 13 ? 16.922 7.211 5.031 1 95.38 13 ARG B N 1
ATOM 1006 C CA . ARG B 1 13 ? 17.781 8.359 5.34 1 95.38 13 ARG B CA 1
ATOM 1007 C C . ARG B 1 13 ? 17.609 9.461 4.301 1 95.38 13 ARG B C 1
ATOM 1009 O O . ARG B 1 13 ? 17.5 10.641 4.645 1 95.38 13 ARG B O 1
ATOM 1016 N N . GLU B 1 14 ? 17.594 9.039 3.043 1 94.94 14 GLU B N 1
ATOM 1017 C CA . GLU B 1 14 ? 17.406 10.008 1.969 1 94.94 14 GLU B CA 1
ATOM 1018 C C . GLU B 1 14 ? 16.047 10.68 2.062 1 94.94 14 GLU B C 1
ATOM 1020 O O . GLU B 1 14 ? 15.914 11.875 1.806 1 94.94 14 GLU B O 1
ATOM 1025 N N . LEU B 1 15 ? 15.039 9.922 2.402 1 96.5 15 LEU B N 1
ATOM 1026 C CA . LEU B 1 15 ? 13.695 10.461 2.586 1 96.5 15 LEU B CA 1
ATOM 1027 C C . LEU B 1 15 ? 13.68 11.5 3.703 1 96.5 15 LEU B C 1
ATOM 1029 O O . LEU B 1 15 ? 13.133 12.594 3.533 1 96.5 15 LEU B O 1
ATOM 1033 N N . GLN B 1 16 ? 14.281 11.156 4.793 1 95.75 16 GLN B N 1
ATOM 1034 C CA . GLN B 1 16 ? 14.32 12.055 5.941 1 95.75 16 GLN B CA 1
ATOM 1035 C C . GLN B 1 16 ? 15.039 13.359 5.598 1 95.75 16 GLN B C 1
ATOM 1037 O O . GLN B 1 16 ? 14.688 14.422 6.098 1 95.75 16 GLN B O 1
ATOM 1042 N N . ASP B 1 17 ? 16.031 13.289 4.699 1 94.56 17 ASP B N 1
ATOM 1043 C CA . ASP B 1 17 ? 16.844 14.445 4.324 1 94.56 17 ASP B CA 1
ATOM 1044 C C . ASP B 1 17 ? 16.219 15.203 3.162 1 94.56 17 ASP B C 1
ATOM 1046 O O . ASP B 1 17 ? 16.719 16.25 2.756 1 94.56 17 ASP B O 1
ATOM 1050 N N . SER B 1 18 ? 15.109 14.703 2.629 1 94.12 18 SER B N 1
ATOM 1051 C CA . SER B 1 18 ? 14.492 15.289 1.445 1 94.12 18 SER B CA 1
ATOM 1052 C C . SER B 1 18 ? 13.75 16.578 1.792 1 94.12 18 SER B C 1
ATOM 1054 O O . SER B 1 18 ? 13.336 16.766 2.938 1 94.12 18 SER B O 1
ATOM 1056 N N . ASP B 1 19 ? 13.562 17.438 0.794 1 94.69 19 ASP B N 1
ATOM 1057 C CA . ASP B 1 19 ? 12.766 18.641 0.962 1 94.69 19 ASP B CA 1
ATOM 1058 C C . ASP B 1 19 ? 11.32 18.312 1.311 1 94.69 19 ASP B C 1
ATOM 1060 O O . ASP B 1 19 ? 10.695 19 2.125 1 94.69 19 ASP B O 1
ATOM 1064 N N . GLU B 1 20 ? 10.836 17.219 0.662 1 95.06 20 GLU B N 1
ATOM 1065 C CA . GLU B 1 20 ? 9.461 16.797 0.917 1 95.06 20 GLU B CA 1
ATOM 1066 C C . GLU B 1 20 ? 9.25 16.453 2.391 1 95.06 20 GLU B C 1
ATOM 1068 O O . GLU B 1 20 ? 8.227 16.828 2.977 1 95.06 20 GLU B O 1
ATOM 1073 N N . PHE B 1 21 ? 10.172 15.773 2.975 1 96.81 21 PHE B N 1
ATOM 1074 C CA . PHE B 1 21 ? 10.078 15.422 4.383 1 96.81 21 PHE B CA 1
ATOM 1075 C C . PHE B 1 21 ? 10.141 16.672 5.262 1 96.81 21 PHE B C 1
ATOM 1077 O O . PHE B 1 21 ? 9.367 16.797 6.215 1 96.81 21 PHE B O 1
ATOM 1084 N N . LYS B 1 22 ? 11.016 17.547 4.961 1 96.88 22 LYS B N 1
ATOM 1085 C CA . LYS B 1 22 ? 11.156 18.781 5.727 1 96.88 22 LYS B CA 1
ATOM 1086 C C . LYS B 1 22 ? 9.898 19.625 5.637 1 96.88 22 LYS B C 1
ATOM 1088 O O . LYS B 1 22 ? 9.461 20.203 6.637 1 96.88 22 LYS B O 1
ATOM 1093 N N . GLN B 1 23 ? 9.336 19.672 4.473 1 97.75 23 GLN B N 1
ATOM 1094 C CA . GLN B 1 23 ? 8.086 20.406 4.289 1 97.75 23 GLN B CA 1
ATOM 1095 C C . GLN B 1 23 ? 6.961 19.781 5.117 1 97.75 23 GLN B C 1
ATOM 1097 O O . GLN B 1 23 ? 6.148 20.5 5.703 1 97.75 23 GLN B O 1
ATOM 1102 N N . LEU B 1 24 ? 6.922 18.469 5.109 1 98.12 24 LEU B N 1
ATOM 1103 C CA . LEU B 1 24 ? 5.926 17.766 5.922 1 98.12 24 LEU B CA 1
ATOM 1104 C C . LEU B 1 24 ? 6.102 18.109 7.398 1 98.12 24 LEU B C 1
ATOM 1106 O O . LEU B 1 24 ? 5.129 18.406 8.094 1 98.12 24 LEU B O 1
ATOM 1110 N N . SER B 1 25 ? 7.32 18.016 7.848 1 97.31 25 SER B N 1
ATOM 1111 C CA . SER B 1 25 ? 7.633 18.328 9.242 1 97.31 25 SER B CA 1
ATOM 1112 C C . SER B 1 25 ? 7.184 19.75 9.609 1 97.31 25 SER B C 1
ATOM 1114 O O . SER B 1 25 ? 6.57 19.953 10.656 1 97.31 25 SER B O 1
ATOM 1116 N N . THR B 1 26 ? 7.465 20.672 8.75 1 98.06 26 THR B N 1
ATOM 1117 C CA . THR B 1 26 ? 7.109 22.062 8.977 1 98.06 26 THR B CA 1
ATOM 1118 C C . THR B 1 26 ? 5.594 22.25 9.008 1 98.06 26 THR B C 1
ATOM 1120 O O . THR B 1 26 ? 5.055 22.906 9.898 1 98.06 26 THR B O 1
ATOM 1123 N N . ALA B 1 27 ? 4.902 21.609 8.016 1 98.19 27 ALA B N 1
ATOM 1124 C CA . ALA B 1 27 ? 3.447 21.719 7.953 1 98.19 27 ALA B CA 1
ATOM 1125 C C . ALA B 1 27 ? 2.805 21.094 9.195 1 98.19 27 ALA B C 1
ATOM 1127 O O . ALA B 1 27 ? 1.846 21.656 9.742 1 98.19 27 ALA B O 1
ATOM 1128 N N . LEU B 1 28 ? 3.338 20 9.641 1 97.81 28 LEU B N 1
ATOM 1129 C CA . LEU B 1 28 ? 2.816 19.344 10.828 1 97.81 28 LEU B CA 1
ATOM 1130 C C . LEU B 1 28 ? 3.023 20.203 12.07 1 97.81 28 LEU B C 1
ATOM 1132 O O . LEU B 1 28 ? 2.141 20.297 12.922 1 97.81 28 LEU B O 1
ATOM 1136 N N . ALA B 1 29 ? 4.145 20.797 12.18 1 97.19 29 ALA B N 1
ATOM 1137 C CA . ALA B 1 29 ? 4.426 21.703 13.297 1 97.19 29 ALA B CA 1
ATOM 1138 C C . ALA B 1 29 ? 3.434 22.859 13.336 1 97.19 29 ALA B C 1
ATOM 1140 O O . ALA B 1 29 ? 2.992 23.266 14.414 1 97.19 29 ALA B O 1
ATOM 1141 N N . LYS B 1 30 ? 3.096 23.375 12.195 1 98.06 30 LYS B N 1
ATOM 1142 C CA . LYS B 1 30 ? 2.127 24.469 12.109 1 98.06 30 LYS B CA 1
ATOM 1143 C C . LYS B 1 30 ? 0.756 24.016 12.609 1 98.06 30 LYS B C 1
ATOM 1145 O O . LYS B 1 30 ? 0.075 24.766 13.312 1 98.06 30 LYS B O 1
ATOM 1150 N N . VAL B 1 31 ? 0.366 22.812 12.219 1 98.06 31 VAL B N 1
ATOM 1151 C CA . VAL B 1 31 ? -0.902 22.266 12.688 1 98.06 31 VAL B CA 1
ATOM 1152 C C . VAL B 1 31 ? -0.888 22.156 14.211 1 98.06 31 VAL B C 1
ATOM 1154 O O . VAL B 1 31 ? -1.842 22.547 14.875 1 98.06 31 VAL B O 1
ATOM 1157 N N . ARG B 1 32 ? 0.198 21.656 14.742 1 96.81 32 ARG B N 1
ATOM 1158 C CA . ARG B 1 32 ? 0.303 21.406 16.172 1 96.81 32 ARG B CA 1
ATOM 1159 C C . ARG B 1 32 ? 0.358 22.703 16.969 1 96.81 32 ARG B C 1
ATOM 1161 O O . ARG B 1 32 ? -0.047 22.75 18.125 1 96.81 32 ARG B O 1
ATOM 1168 N N . ALA B 1 33 ? 0.8 23.719 16.328 1 96.94 33 ALA B N 1
ATOM 1169 C CA . ALA B 1 33 ? 0.929 25.016 16.984 1 96.94 33 ALA B CA 1
ATOM 1170 C C . ALA B 1 33 ? -0.396 25.766 16.969 1 96.94 33 ALA B C 1
ATOM 1172 O O . ALA B 1 33 ? -0.57 26.75 17.703 1 96.94 33 ALA B O 1
ATOM 1173 N N . ASP B 1 34 ? -1.305 25.344 16.078 1 97.88 34 ASP B N 1
ATOM 1174 C CA . ASP B 1 34 ? -2.627 25.953 15.984 1 97.88 34 ASP B CA 1
ATOM 1175 C C . ASP B 1 34 ? -3.648 25.188 16.828 1 97.88 34 ASP B C 1
ATOM 1177 O O . ASP B 1 34 ? -3.963 24.047 16.516 1 97.88 34 ASP B O 1
ATOM 1181 N N . GLN B 1 35 ? -4.176 25.828 17.844 1 97.44 35 GLN B N 1
ATOM 1182 C CA . GLN B 1 35 ? -5.039 25.156 18.797 1 97.44 35 GLN B CA 1
ATOM 1183 C C . GLN B 1 35 ? -6.219 24.484 18.094 1 97.44 35 GLN B C 1
ATOM 1185 O O . GLN B 1 35 ? -6.508 23.312 18.344 1 97.44 35 GLN B O 1
ATOM 1190 N N . GLU B 1 36 ? -6.883 25.203 17.25 1 98.19 36 GLU B N 1
ATOM 1191 C CA . GLU B 1 36 ? -8.047 24.672 16.547 1 98.19 36 GLU B CA 1
ATOM 1192 C C . GLU B 1 36 ? -7.66 23.5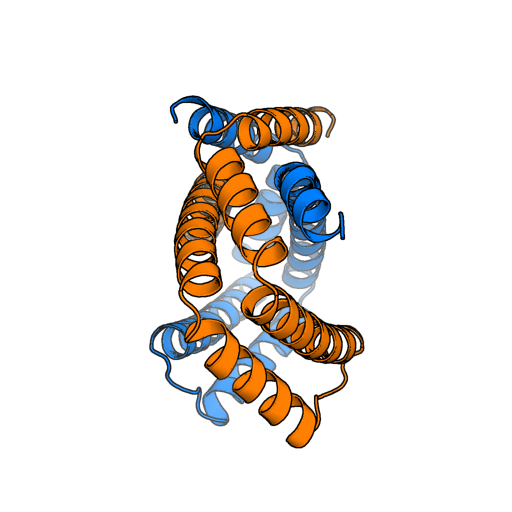31 15.602 1 98.19 36 GLU B C 1
ATOM 1194 O O . GLU B 1 36 ? -8.297 22.484 15.594 1 98.19 36 GLU B O 1
ATOM 1199 N N . ALA B 1 37 ? -6.66 23.719 14.852 1 98.12 37 ALA B N 1
ATOM 1200 C CA . ALA B 1 37 ? -6.195 22.719 13.906 1 98.12 37 ALA B CA 1
ATOM 1201 C C . ALA B 1 37 ? -5.695 21.469 14.625 1 98.12 37 ALA B C 1
ATOM 1203 O O . ALA B 1 37 ? -5.984 20.344 14.211 1 98.12 37 ALA B O 1
ATOM 1204 N N . ASN B 1 38 ? -4.953 21.672 15.672 1 97.62 38 ASN B N 1
ATOM 1205 C CA . ASN B 1 38 ? -4.426 20.547 16.438 1 97.62 38 ASN B CA 1
ATOM 1206 C C . ASN B 1 38 ? -5.547 19.672 16.984 1 97.62 38 ASN B C 1
ATOM 1208 O O . ASN B 1 38 ? -5.469 18.453 16.922 1 97.62 38 ASN B O 1
ATOM 1212 N N . SER B 1 39 ? -6.543 20.359 17.547 1 97.94 39 SER B N 1
ATOM 1213 C CA . SER B 1 39 ? -7.68 19.641 18.094 1 97.94 39 SER B CA 1
ATOM 1214 C C . SER B 1 39 ? -8.422 18.859 17 1 97.94 39 SER B C 1
ATOM 1216 O O . SER B 1 39 ? -8.742 17.688 17.172 1 97.94 39 SER B O 1
ATOM 1218 N N . ALA B 1 40 ? -8.68 19.531 15.891 1 98 40 ALA B N 1
ATOM 1219 C CA . ALA B 1 40 ? -9.375 18.891 14.773 1 98 40 ALA B CA 1
ATOM 1220 C C . ALA B 1 40 ? -8.555 17.734 14.203 1 98 40 ALA B C 1
ATOM 1222 O O . ALA B 1 40 ? -9.109 16.688 13.844 1 98 40 ALA B O 1
ATOM 1223 N N . PHE B 1 41 ? -7.281 17.922 14.109 1 97.5 41 PHE B N 1
ATOM 1224 C CA . PHE B 1 41 ? -6.379 16.875 13.617 1 97.5 41 PHE B CA 1
ATOM 1225 C C . PHE B 1 41 ? -6.395 15.672 14.547 1 97.5 41 PHE B C 1
ATOM 1227 O O . PHE B 1 41 ? -6.5 14.531 14.086 1 97.5 41 PHE B O 1
ATOM 1234 N N . HIS B 1 42 ? -6.355 15.93 15.805 1 96.19 42 HIS B N 1
ATOM 1235 C CA . HIS B 1 42 ? -6.395 14.867 16.797 1 96.19 42 HIS B CA 1
ATOM 1236 C C . HIS B 1 42 ? -7.691 14.07 16.703 1 96.19 42 HIS B C 1
ATOM 1238 O O . HIS B 1 42 ? -7.668 12.836 16.703 1 96.19 42 HIS B O 1
ATOM 1244 N N . ASP B 1 43 ? -8.766 14.781 16.578 1 97.06 43 ASP B N 1
ATOM 1245 C CA . ASP B 1 43 ? -10.062 14.133 16.469 1 97.06 43 ASP B CA 1
ATOM 1246 C C . ASP B 1 43 ? -10.125 13.242 15.234 1 97.06 43 ASP B C 1
ATOM 1248 O O . ASP B 1 43 ? -10.641 12.125 15.297 1 97.06 43 ASP B O 1
ATOM 1252 N N . PHE B 1 44 ? -9.641 13.742 14.164 1 97.44 44 PHE B N 1
ATOM 1253 C CA . PHE B 1 44 ? -9.586 12.992 12.922 1 97.44 44 PHE B CA 1
ATOM 1254 C C . PHE B 1 44 ? -8.727 11.742 13.078 1 97.44 44 PHE B C 1
ATOM 1256 O O . PHE B 1 44 ? -9.133 10.641 12.688 1 97.44 44 PHE B O 1
ATOM 1263 N N . GLN B 1 45 ? -7.562 11.828 13.664 1 94.12 45 GLN B N 1
ATOM 1264 C CA . GLN B 1 45 ? -6.652 10.703 13.867 1 94.12 45 GLN B CA 1
ATOM 1265 C C . GLN B 1 45 ? -7.293 9.633 14.742 1 94.12 45 GLN B C 1
ATOM 1267 O O . GLN B 1 45 ? -7.145 8.438 14.477 1 94.12 45 GLN B O 1
ATOM 1272 N N . VAL B 1 46 ? -8.016 10.047 15.82 1 95.56 46 VAL B N 1
ATOM 1273 C CA . VAL B 1 46 ? -8.68 9.125 16.734 1 95.56 46 VAL B CA 1
ATOM 1274 C C . VAL B 1 46 ? -9.758 8.344 15.984 1 95.56 46 VAL B C 1
ATOM 1276 O O . VAL B 1 46 ? -9.836 7.117 16.078 1 95.56 46 VAL B O 1
ATOM 1279 N N . ALA B 1 47 ? -10.555 9.086 15.203 1 96.56 47 ALA B N 1
ATOM 1280 C CA . ALA B 1 47 ? -11.617 8.445 14.43 1 96.56 47 ALA B CA 1
ATOM 1281 C C . ALA B 1 47 ? -11.047 7.469 13.406 1 96.56 47 ALA B C 1
ATOM 1283 O O . ALA B 1 47 ? -11.555 6.359 13.242 1 96.56 47 ALA B O 1
ATOM 1284 N N . GLN B 1 48 ? -10 7.891 12.664 1 94.62 48 GLN B N 1
ATOM 1285 C CA . GLN B 1 48 ? -9.328 7.062 11.664 1 94.62 48 GLN B CA 1
ATOM 1286 C C . GLN B 1 48 ? -8.742 5.805 12.297 1 94.62 48 GLN B C 1
ATOM 1288 O O . GLN B 1 48 ? -8.891 4.707 11.75 1 94.62 48 GLN B O 1
ATOM 1293 N N . LYS B 1 49 ? -8.117 5.98 13.523 1 94.75 49 LYS B N 1
ATOM 1294 C CA . LYS B 1 49 ? -7.508 4.844 14.211 1 94.75 49 LYS B CA 1
ATOM 1295 C C . LYS B 1 49 ? -8.562 3.832 14.641 1 94.75 49 LYS B C 1
ATOM 1297 O O . LYS B 1 49 ? -8.359 2.623 14.523 1 94.75 49 LYS B O 1
ATOM 1302 N N . GLU B 1 50 ? -9.641 4.285 15.094 1 95.62 50 GLU B N 1
ATOM 1303 C CA . GLU B 1 50 ? -10.734 3.408 15.492 1 95.62 50 GLU B CA 1
ATOM 1304 C C . GLU B 1 50 ? -11.219 2.562 14.312 1 95.62 50 GLU B C 1
ATOM 1306 O O . GLU B 1 50 ? -11.438 1.357 14.461 1 95.62 50 GLU B O 1
ATOM 1311 N N . ILE B 1 51 ? -11.367 3.213 13.172 1 95.62 51 ILE B N 1
ATOM 1312 C CA . ILE B 1 51 ? -11.82 2.52 11.977 1 95.62 51 ILE B CA 1
ATOM 1313 C C . ILE B 1 51 ? -10.773 1.483 11.555 1 95.62 51 ILE B C 1
ATOM 1315 O O . ILE B 1 51 ? -11.117 0.336 11.258 1 95.62 51 ILE B O 1
ATOM 1319 N N . GLN B 1 52 ? -9.531 1.906 11.523 1 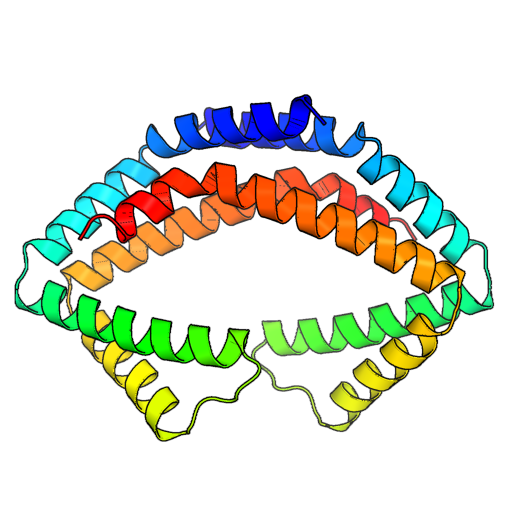93.12 52 GLN B N 1
ATOM 1320 C CA . GLN B 1 52 ? -8.43 1.034 11.117 1 93.12 52 GLN B CA 1
ATOM 1321 C C . GLN B 1 52 ? -8.32 -0.179 12.039 1 93.12 52 GLN B C 1
ATOM 1323 O O . GLN B 1 52 ? -8.086 -1.296 11.578 1 93.12 52 GLN B O 1
ATOM 1328 N N . GLU B 1 53 ? -8.492 -0.025 13.43 1 94.69 53 GLU B N 1
ATOM 1329 C CA . GLU B 1 53 ? -8.453 -1.104 14.414 1 94.69 53 GLU B CA 1
ATOM 1330 C C . GLU B 1 53 ? -9.562 -2.119 14.164 1 94.69 53 GLU B C 1
ATOM 1332 O O . GLU B 1 53 ? -9.328 -3.328 14.211 1 94.69 53 GLU B O 1
ATOM 1337 N N . LEU B 1 54 ? -10.68 -1.676 13.812 1 94.69 54 LEU B N 1
ATOM 1338 C CA . LEU B 1 54 ? -11.797 -2.57 13.516 1 94.69 54 LEU B CA 1
ATOM 1339 C C . LEU B 1 54 ? -11.523 -3.371 12.242 1 94.69 54 LEU B C 1
ATOM 1341 O O . LEU B 1 54 ? -11.734 -4.586 12.219 1 94.69 54 LEU B O 1
ATOM 1345 N N . GLN B 1 55 ? -11.062 -2.619 11.164 1 90.56 55 GLN B N 1
ATOM 1346 C CA . GLN B 1 55 ? -10.758 -3.262 9.891 1 90.56 55 GLN B CA 1
ATOM 1347 C C . GLN B 1 55 ? -9.672 -4.32 10.055 1 90.56 55 GLN B C 1
ATOM 1349 O O . GLN B 1 55 ? -9.75 -5.395 9.453 1 90.56 55 GLN B O 1
ATOM 1354 N N . SER B 1 56 ? -8.664 -4.133 10.977 1 89.62 56 SER B N 1
ATOM 1355 C CA . SER B 1 56 ? -7.57 -5.066 11.203 1 89.62 56 SER B CA 1
ATOM 1356 C C . SER B 1 56 ? -8.047 -6.301 11.969 1 89.62 56 SER B C 1
ATOM 1358 O O . SER B 1 56 ? -7.484 -7.387 11.812 1 89.62 56 SER B O 1
ATOM 1360 N N . LYS B 1 57 ? -9.117 -6.207 12.734 1 90.5 57 LYS B N 1
ATOM 1361 C CA . LYS B 1 57 ? -9.719 -7.293 13.508 1 90.5 57 LYS B CA 1
ATOM 1362 C C . LYS B 1 57 ? -10.789 -8.016 12.703 1 90.5 57 LYS B C 1
ATOM 1364 O O . LYS B 1 57 ? -11.383 -8.984 13.18 1 90.5 57 LYS B O 1
ATOM 1369 N N . GLY B 1 58 ? -10.969 -7.449 11.531 1 89.81 58 GLY B N 1
ATOM 1370 C CA . GLY B 1 58 ? -12.008 -8.031 10.695 1 89.81 58 GLY B CA 1
ATOM 1371 C C . GLY B 1 58 ? -13.406 -7.609 11.102 1 89.81 58 GLY B C 1
ATOM 1372 O O . GLY B 1 58 ? -14.391 -8.242 10.711 1 89.81 58 GLY B O 1
ATOM 1373 N N . GLU B 1 59 ? -13.516 -6.641 11.812 1 93.38 59 GLU B N 1
ATOM 1374 C CA . GLU B 1 59 ? -14.797 -6.105 12.258 1 93.38 59 GLU B CA 1
ATOM 1375 C C . GLU B 1 59 ? -15.25 -4.945 11.375 1 93.38 59 GLU B C 1
ATOM 1377 O O . GLU B 1 59 ? -14.43 -4.133 10.938 1 93.38 59 GLU B O 1
ATOM 1382 N N . GLU B 1 60 ? -16.469 -4.926 11.109 1 92.44 60 GLU B N 1
ATOM 1383 C CA . GLU B 1 60 ? -17.016 -3.83 10.312 1 92.44 60 GLU B CA 1
ATOM 1384 C C . GLU B 1 60 ? -17.375 -2.635 11.195 1 92.44 60 GLU B C 1
ATOM 1386 O O . GLU B 1 60 ? -18.031 -2.791 12.227 1 92.44 60 GLU B O 1
ATOM 1391 N N . PRO B 1 61 ? -16.891 -1.559 10.781 1 94.94 61 PRO B N 1
ATOM 1392 C CA . PRO B 1 61 ? -17.281 -0.379 11.547 1 94.94 61 PRO B CA 1
ATOM 1393 C C . PRO B 1 61 ? -18.797 -0.132 11.508 1 94.94 61 PRO B C 1
ATOM 1395 O O . PRO B 1 61 ? -19.438 -0.394 10.492 1 94.94 61 PRO B O 1
ATOM 1398 N N . LYS B 1 62 ? -19.297 0.357 12.688 1 93.75 62 LYS B N 1
ATOM 1399 C CA . LYS B 1 62 ? -20.703 0.752 12.742 1 93.75 62 LYS B CA 1
ATOM 1400 C C . LYS B 1 62 ? -20.953 2.02 11.93 1 93.75 62 LYS B C 1
ATOM 1402 O O . LYS B 1 62 ? -20.047 2.826 11.734 1 93.75 62 LYS B O 1
ATOM 1407 N N . PRO B 1 63 ? -22.125 2.219 11.453 1 95.06 63 PRO B N 1
ATOM 1408 C CA . PRO B 1 63 ? -22.453 3.424 10.688 1 95.06 63 PRO B CA 1
ATOM 1409 C C . PRO B 1 63 ? -22.062 4.711 11.414 1 95.06 63 PRO B C 1
ATOM 1411 O O . PRO B 1 63 ? -21.562 5.648 10.789 1 95.06 63 PRO B O 1
ATOM 1414 N N . GLU B 1 64 ? -22.281 4.734 12.711 1 96 64 GLU B N 1
ATOM 1415 C CA . GLU B 1 64 ? -21.969 5.918 13.5 1 96 64 GLU B CA 1
ATOM 1416 C C . GLU B 1 64 ? -20.453 6.188 13.5 1 96 64 GLU B C 1
ATOM 1418 O O . GLU B 1 64 ? -20.031 7.344 13.523 1 96 64 GLU B O 1
ATOM 1423 N N . GLN B 1 65 ? -19.656 5.148 13.617 1 96.38 65 GLN B N 1
ATOM 1424 C CA . GLN B 1 65 ? -18.203 5.281 13.578 1 96.38 65 GLN B CA 1
ATOM 1425 C C . GLN B 1 65 ? -17.734 5.797 12.219 1 96.38 65 GLN B C 1
ATOM 1427 O O . GLN B 1 65 ? -16.828 6.633 12.141 1 96.38 65 GLN B O 1
ATOM 1432 N N . ILE B 1 66 ? -18.344 5.355 11.188 1 96.25 66 ILE B N 1
ATOM 1433 C CA . ILE B 1 66 ? -18.062 5.824 9.836 1 96.25 66 ILE B CA 1
ATOM 1434 C C . ILE B 1 66 ? -18.422 7.301 9.711 1 96.25 66 ILE B C 1
ATOM 1436 O O . ILE B 1 66 ? -17.641 8.102 9.195 1 96.25 66 ILE B O 1
ATOM 1440 N N . GLN B 1 67 ? -19.578 7.59 10.219 1 96.56 67 GLN B N 1
ATOM 1441 C CA . GLN B 1 67 ? -20.047 8.969 10.148 1 96.56 67 GLN B CA 1
ATOM 1442 C C . GLN B 1 67 ? -19.125 9.906 10.922 1 96.56 67 GLN B C 1
ATOM 1444 O O . GLN B 1 67 ? -18.828 11.008 10.469 1 96.56 67 GLN B O 1
ATOM 1449 N N . ARG B 1 68 ? -18.719 9.492 12.07 1 96.94 68 ARG B N 1
ATOM 1450 C CA . ARG B 1 68 ? -17.797 10.281 12.875 1 96.94 68 ARG B CA 1
ATOM 1451 C C . ARG B 1 68 ? -16.484 10.516 12.125 1 96.94 68 ARG B C 1
ATOM 1453 O O . ARG B 1 68 ? -15.961 11.625 12.125 1 96.94 68 ARG B O 1
ATOM 1460 N N . TRP B 1 69 ? -15.977 9.516 11.469 1 96.88 69 TRP B N 1
ATOM 1461 C CA . TRP B 1 69 ? -14.758 9.633 10.68 1 96.88 69 TRP B CA 1
ATOM 1462 C C . TRP B 1 69 ? -14.938 10.633 9.539 1 96.88 69 TRP B C 1
ATOM 1464 O O . TRP B 1 69 ? -14.102 11.523 9.352 1 96.88 69 TRP B O 1
ATOM 1474 N N . GLN B 1 70 ? -16.016 10.562 8.875 1 96.75 70 GLN B N 1
ATOM 1475 C CA . GLN B 1 70 ? -16.297 11.461 7.758 1 96.75 70 GLN B CA 1
ATOM 1476 C C . GLN B 1 70 ? -16.438 12.906 8.234 1 96.75 70 GLN B C 1
ATOM 1478 O O . GLN B 1 70 ? -15.898 13.82 7.613 1 96.75 70 GLN B O 1
ATOM 1483 N N . THR B 1 71 ? -17.125 13.094 9.375 1 97.69 71 THR B N 1
ATOM 1484 C CA . THR B 1 71 ? -17.375 14.43 9.914 1 97.69 71 THR B CA 1
ATOM 1485 C C . THR B 1 71 ? -16.078 15.078 10.383 1 97.69 71 THR B C 1
ATOM 1487 O O . THR B 1 71 ? -15.828 16.25 10.109 1 97.69 71 THR B O 1
ATOM 1490 N N . THR B 1 72 ? -15.273 14.312 11.102 1 98 72 THR B N 1
ATOM 1491 C CA . THR B 1 72 ? -14.008 14.852 11.594 1 98 72 THR B CA 1
ATOM 1492 C C . THR B 1 72 ? -13.078 15.188 10.43 1 98 72 THR B C 1
ATOM 1494 O O . THR B 1 72 ? -12.383 16.203 10.461 1 98 72 THR B O 1
ATOM 1497 N N . ALA B 1 73 ? -13.102 14.406 9.398 1 96.88 73 ALA B N 1
ATOM 1498 C CA . ALA B 1 73 ? -12.312 14.672 8.203 1 96.88 73 ALA B CA 1
ATOM 1499 C C . ALA B 1 73 ? -12.758 15.977 7.531 1 96.88 73 ALA B C 1
ATOM 1501 O O . ALA B 1 73 ? -11.922 16.797 7.16 1 96.88 73 ALA B O 1
ATOM 1502 N N . GLN B 1 74 ? -14.086 16.125 7.355 1 97.31 74 GLN B N 1
ATOM 1503 C CA . GLN B 1 74 ? -14.648 17.312 6.719 1 97.31 74 GLN B CA 1
ATOM 1504 C C . GLN B 1 74 ? -14.289 18.578 7.5 1 97.31 74 GLN B C 1
ATOM 1506 O O . GLN B 1 74 ? -13.906 19.594 6.91 1 97.31 74 GLN B O 1
ATOM 1511 N N . LYS B 1 75 ? -14.391 18.547 8.773 1 97.5 75 LYS B N 1
ATOM 1512 C CA . LYS B 1 75 ? -14.062 19.672 9.641 1 97.5 75 LYS B CA 1
ATOM 1513 C C . LYS B 1 75 ? -12.586 20.031 9.531 1 97.5 75 LYS B C 1
ATOM 1515 O O . LYS B 1 75 ? -12.234 21.219 9.398 1 97.5 75 LYS B O 1
ATOM 1520 N N . ALA B 1 76 ? -11.703 19 9.68 1 97.75 76 ALA B N 1
ATOM 1521 C CA . ALA B 1 76 ? -10.258 19.219 9.594 1 97.75 76 ALA B CA 1
ATOM 1522 C C . ALA B 1 76 ? -9.875 19.875 8.266 1 97.75 76 ALA B C 1
ATOM 1524 O O . ALA B 1 76 ? -9.055 20.781 8.234 1 97.75 76 ALA B O 1
ATOM 1525 N N . GLN B 1 77 ? -10.523 19.438 7.203 1 96.38 77 GLN B N 1
ATOM 1526 C CA . GLN B 1 77 ? -10.18 19.875 5.855 1 96.38 77 GLN B CA 1
ATOM 1527 C C . GLN B 1 77 ? -10.547 21.344 5.641 1 96.38 77 GLN B C 1
ATOM 1529 O O . GLN B 1 77 ? -10.102 21.969 4.676 1 96.38 77 GLN B O 1
ATOM 1534 N N . GLN B 1 78 ? -11.312 21.938 6.477 1 96.81 78 GLN B N 1
ATOM 1535 C CA . GLN B 1 78 ? -11.734 23.328 6.34 1 96.81 78 GLN B CA 1
ATOM 1536 C C . GLN B 1 78 ? -10.711 24.281 6.957 1 96.81 78 GLN B C 1
ATOM 1538 O O . GLN B 1 78 ? -10.758 25.484 6.727 1 96.81 78 GLN B O 1
ATOM 1543 N N . LEU B 1 79 ? -9.805 23.719 7.715 1 98.19 79 LEU B N 1
ATOM 1544 C CA . LEU B 1 79 ? -8.812 24.531 8.406 1 98.19 79 LEU B CA 1
ATOM 1545 C C . LEU B 1 79 ? -7.547 24.672 7.566 1 98.19 79 LEU B C 1
ATOM 1547 O O . LEU B 1 79 ? -6.949 23.672 7.168 1 98.19 79 LEU B O 1
ATOM 1551 N N . LYS B 1 80 ? -7.125 25.859 7.371 1 97.88 80 LYS B N 1
ATOM 1552 C CA . LYS B 1 80 ? -6.027 26.156 6.453 1 97.88 80 LYS B CA 1
ATOM 1553 C C . LYS B 1 80 ? -4.77 25.375 6.828 1 97.88 80 LYS B C 1
ATOM 1555 O O . LYS B 1 80 ? -4.117 24.797 5.965 1 97.88 80 LYS B O 1
ATOM 1560 N N . PRO B 1 81 ? -4.312 25.312 8.164 1 98.38 81 PRO B N 1
ATOM 1561 C CA . PRO B 1 81 ? -3.098 24.562 8.484 1 98.38 81 PRO B CA 1
ATOM 1562 C C . PRO B 1 81 ? -3.195 23.078 8.102 1 98.38 81 PRO B C 1
ATOM 1564 O O . PRO B 1 81 ? -2.205 22.484 7.672 1 98.38 81 PRO B O 1
ATOM 1567 N N . ILE B 1 82 ? -4.363 22.531 8.25 1 98.5 82 ILE B N 1
ATOM 1568 C CA . ILE B 1 82 ? -4.547 21.125 7.93 1 98.5 82 ILE B CA 1
ATOM 1569 C C . ILE B 1 82 ? -4.605 20.938 6.414 1 98.5 82 ILE B C 1
ATOM 1571 O O . ILE B 1 82 ? -4.082 19.953 5.879 1 98.5 82 ILE B O 1
ATOM 1575 N N . LYS B 1 83 ? -5.254 21.891 5.711 1 98 83 LYS B N 1
ATOM 1576 C CA . LYS B 1 83 ? -5.262 21.875 4.25 1 98 83 LYS B CA 1
ATOM 1577 C C . LYS B 1 83 ? -3.842 21.906 3.691 1 98 83 LYS B C 1
ATOM 1579 O O . LYS B 1 83 ? -3.504 21.156 2.777 1 98 83 LYS B O 1
ATOM 1584 N N . ASP B 1 84 ? -3.018 22.812 4.246 1 98 84 ASP B N 1
ATOM 1585 C CA . ASP B 1 84 ? -1.627 22.938 3.82 1 98 84 ASP B CA 1
ATOM 1586 C C . ASP B 1 84 ? -0.862 21.641 4.074 1 98 84 ASP B C 1
ATOM 1588 O O . ASP B 1 84 ? -0.09 21.188 3.227 1 98 84 ASP B O 1
ATOM 1592 N N . LEU B 1 85 ? -1.079 21.031 5.258 1 98.25 85 LEU B N 1
ATOM 1593 C CA . LEU B 1 85 ? -0.458 19.75 5.586 1 98.25 85 LEU B CA 1
ATOM 1594 C C . LEU B 1 85 ? -0.875 18.672 4.594 1 98.25 85 LEU B C 1
ATOM 1596 O O . LEU B 1 85 ? -0.033 17.922 4.098 1 98.25 85 LEU B O 1
ATOM 1600 N N . SER B 1 86 ? -2.189 18.641 4.281 1 97.38 86 SER B N 1
ATOM 1601 C CA . SER B 1 86 ? -2.725 17.625 3.377 1 97.38 86 SER B CA 1
ATOM 1602 C C . SER B 1 86 ? -2.07 17.719 2.002 1 97.38 86 SER B C 1
ATOM 1604 O O . SER B 1 86 ? -1.756 16.688 1.393 1 97.38 86 SER B O 1
ATOM 1606 N N . VAL B 1 87 ? -1.854 18.875 1.45 1 97.44 87 VAL B N 1
ATOM 1607 C CA . VAL B 1 87 ? -1.236 19.078 0.146 1 97.44 87 VAL B CA 1
ATOM 1608 C C . VAL B 1 87 ? 0.191 18.547 0.155 1 97.44 87 VAL B C 1
ATOM 1610 O O . VAL B 1 87 ? 0.592 17.812 -0.761 1 97.44 87 VAL B O 1
ATOM 1613 N N . VAL B 1 88 ? 0.935 18.828 1.238 1 97.81 88 VAL B N 1
ATOM 1614 C CA . VAL B 1 88 ? 2.309 18.359 1.363 1 97.81 88 VAL B CA 1
ATOM 1615 C C . VAL B 1 88 ? 2.324 16.828 1.444 1 97.81 88 VAL B C 1
ATOM 1617 O O . VAL B 1 88 ? 3.135 16.172 0.786 1 97.81 88 VAL B O 1
ATOM 1620 N N . GLU B 1 89 ? 1.328 16.328 2.25 1 97.12 89 GLU B N 1
ATOM 1621 C CA . GLU B 1 89 ? 1.234 14.875 2.416 1 97.12 89 GLU B CA 1
ATOM 1622 C C . GLU B 1 89 ? 0.874 14.188 1.101 1 97.12 89 GLU B C 1
ATOM 1624 O O . GLU B 1 89 ? 1.436 13.148 0.764 1 97.12 89 GLU B O 1
ATOM 1629 N N . GLN B 1 90 ? -0.053 14.703 0.437 1 96.62 90 GLN B N 1
ATOM 1630 C CA . GLN B 1 90 ? -0.449 14.156 -0.858 1 96.62 90 GLN B CA 1
ATOM 1631 C C . GLN B 1 90 ? 0.733 14.109 -1.82 1 96.62 90 GLN B C 1
ATOM 1633 O O . GLN B 1 90 ? 0.938 13.109 -2.514 1 96.62 90 GLN B O 1
ATOM 1638 N N . ASN B 1 91 ? 1.529 15.188 -1.878 1 96.69 91 ASN B N 1
ATOM 1639 C CA . ASN B 1 91 ? 2.713 15.242 -2.729 1 96.69 91 ASN B CA 1
ATOM 1640 C C . ASN B 1 91 ? 3.729 14.172 -2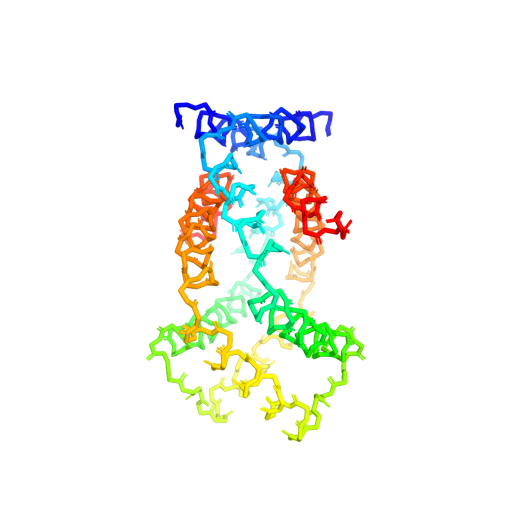.348 1 96.69 91 ASN B C 1
ATOM 1642 O O . ASN B 1 91 ? 4.297 13.508 -3.219 1 96.69 91 ASN B O 1
ATOM 1646 N N . LEU B 1 92 ? 3.92 14.039 -1.057 1 97.19 92 LEU B N 1
ATOM 1647 C CA . LEU B 1 92 ? 4.852 13.031 -0.581 1 97.19 92 LEU B CA 1
ATOM 1648 C C . LEU B 1 92 ? 4.348 11.625 -0.91 1 97.19 92 LEU B C 1
ATOM 1650 O O . LEU B 1 92 ? 5.121 10.773 -1.346 1 97.19 92 LEU B O 1
ATOM 1654 N N . ASN B 1 93 ? 3.064 11.391 -0.697 1 96 93 ASN B N 1
ATOM 1655 C CA . ASN B 1 93 ? 2.471 10.102 -1.027 1 96 93 ASN B CA 1
ATOM 1656 C C . ASN B 1 93 ? 2.619 9.781 -2.512 1 96 93 ASN B C 1
ATOM 1658 O O . ASN B 1 93 ? 2.906 8.641 -2.879 1 96 93 ASN B O 1
ATOM 1662 N N . ASN B 1 94 ? 2.439 10.766 -3.391 1 96.62 94 ASN B N 1
ATOM 1663 C CA . ASN B 1 94 ? 2.631 10.594 -4.824 1 96.62 94 ASN B CA 1
ATOM 1664 C C . ASN B 1 94 ? 4.07 10.211 -5.156 1 96.62 94 ASN B C 1
ATOM 1666 O O . ASN B 1 94 ? 4.312 9.305 -5.953 1 96.62 94 ASN B O 1
ATOM 1670 N N . MET B 1 95 ? 4.977 10.883 -4.516 1 96.31 95 MET B N 1
ATOM 1671 C CA . MET B 1 95 ? 6.391 10.602 -4.73 1 96.31 95 MET B CA 1
ATOM 1672 C C . MET B 1 95 ? 6.73 9.18 -4.285 1 96.31 95 MET B C 1
ATOM 1674 O O . MET B 1 95 ? 7.41 8.445 -5.004 1 96.31 95 MET B O 1
ATOM 1678 N N . LEU B 1 96 ? 6.227 8.781 -3.123 1 96.94 96 LEU B N 1
ATOM 1679 C CA . LEU B 1 96 ? 6.477 7.441 -2.615 1 96.94 96 LEU B CA 1
ATOM 1680 C C . LEU B 1 96 ? 5.793 6.395 -3.486 1 96.94 96 LEU B C 1
ATOM 1682 O O . LEU B 1 96 ? 6.309 5.285 -3.654 1 96.94 96 LEU B O 1
ATOM 1686 N N . GLY B 1 97 ? 4.645 6.699 -4.016 1 96.75 97 GLY B N 1
ATOM 1687 C CA . GLY B 1 97 ? 3.992 5.832 -4.984 1 96.75 97 GLY B CA 1
ATOM 1688 C C . GLY B 1 97 ? 4.832 5.578 -6.219 1 96.75 97 GLY B C 1
ATO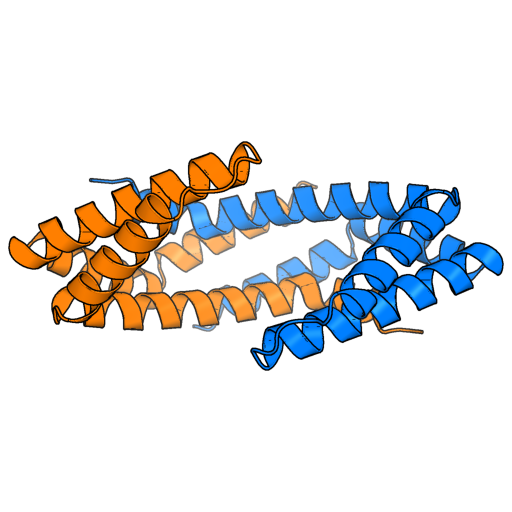M 1689 O O . GLY B 1 97 ? 4.969 4.434 -6.66 1 96.75 97 GLY B O 1
ATOM 1690 N N . GLU B 1 98 ? 5.422 6.633 -6.754 1 96.69 98 GLU B N 1
ATOM 1691 C CA . GLU B 1 98 ? 6.305 6.508 -7.91 1 96.69 98 GLU B CA 1
ATOM 1692 C C . GLU B 1 98 ? 7.535 5.668 -7.57 1 96.69 98 GLU B C 1
ATOM 1694 O O . GLU B 1 98 ? 7.953 4.824 -8.367 1 96.69 98 GLU B O 1
ATOM 1699 N N . VAL B 1 99 ? 8.062 5.961 -6.418 1 96.94 99 VAL B N 1
ATOM 1700 C CA . VAL B 1 99 ? 9.211 5.191 -5.938 1 96.94 99 VAL B CA 1
ATOM 1701 C C . VAL B 1 99 ? 8.852 3.709 -5.879 1 96.94 99 VAL B C 1
ATOM 1703 O O . VAL B 1 99 ? 9.602 2.861 -6.363 1 96.94 99 VAL B O 1
ATOM 1706 N N . ASN B 1 100 ? 7.73 3.438 -5.293 1 96.81 100 ASN B N 1
ATOM 1707 C CA . ASN B 1 100 ? 7.262 2.061 -5.199 1 96.81 100 ASN B CA 1
ATOM 1708 C C . ASN B 1 100 ? 7.039 1.448 -6.578 1 96.81 100 ASN B C 1
ATOM 1710 O O . ASN B 1 100 ? 7.336 0.272 -6.797 1 96.81 100 ASN B O 1
ATOM 1714 N N 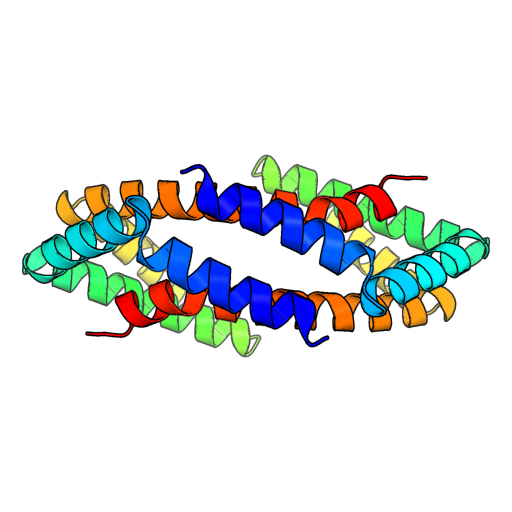. GLU B 1 101 ? 6.523 2.193 -7.469 1 97.12 101 GLU B N 1
ATOM 1715 C CA . GLU B 1 101 ? 6.32 1.73 -8.836 1 97.12 101 GLU B CA 1
ATOM 1716 C C . GLU B 1 101 ? 7.645 1.336 -9.492 1 97.12 101 GLU B C 1
ATOM 1718 O O . GLU B 1 101 ? 7.727 0.314 -10.172 1 97.12 101 GLU B O 1
ATOM 1723 N N . ILE B 1 102 ? 8.625 2.141 -9.297 1 97.56 102 ILE B N 1
ATOM 1724 C CA . ILE B 1 102 ? 9.945 1.859 -9.852 1 97.56 102 ILE B CA 1
ATOM 1725 C C . ILE B 1 102 ? 10.5 0.572 -9.25 1 97.56 102 ILE B C 1
ATOM 1727 O O . ILE B 1 102 ? 10.961 -0.315 -9.969 1 97.56 102 ILE B O 1
ATOM 1731 N N . ILE B 1 103 ? 10.391 0.435 -7.93 1 97.12 103 ILE B N 1
ATOM 1732 C CA . ILE B 1 103 ? 10.93 -0.714 -7.211 1 97.12 103 ILE B CA 1
ATOM 1733 C C . ILE B 1 103 ? 10.242 -1.991 -7.688 1 97.12 103 ILE B C 1
ATOM 1735 O O . ILE B 1 103 ? 10.898 -3.021 -7.871 1 97.12 103 ILE B O 1
ATOM 1739 N N . THR B 1 104 ? 8.93 -1.943 -7.969 1 97.19 104 THR B N 1
ATOM 1740 C CA . THR B 1 104 ? 8.156 -3.158 -8.227 1 97.19 104 THR B CA 1
ATOM 1741 C C . THR B 1 104 ? 7.973 -3.375 -9.727 1 97.19 104 THR B C 1
ATOM 1743 O O . THR B 1 104 ? 7.305 -4.324 -10.141 1 97.19 104 THR B O 1
ATOM 1746 N N . ALA B 1 105 ? 8.523 -2.539 -10.562 1 96.62 105 ALA B N 1
ATOM 1747 C CA . ALA B 1 105 ? 8.383 -2.613 -12.016 1 96.62 105 ALA B CA 1
ATOM 1748 C C . ALA B 1 105 ? 8.734 -4.004 -12.531 1 96.62 105 ALA B C 1
ATOM 1750 O O . ALA B 1 105 ? 8.039 -4.559 -13.375 1 96.62 105 ALA B O 1
ATOM 1751 N N . PRO B 1 106 ? 9.797 -4.664 -12 1 96.31 106 PRO B N 1
ATOM 1752 C CA . PRO B 1 106 ? 10.109 -6.004 -12.5 1 96.31 106 PRO B CA 1
ATOM 1753 C C . PRO B 1 106 ? 9 -7.012 -12.227 1 96.31 106 PRO B C 1
ATOM 1755 O O . PRO B 1 106 ? 8.797 -7.941 -13.016 1 96.31 106 PRO B O 1
ATOM 1758 N N . LEU B 1 107 ? 8.289 -6.859 -11.125 1 96.44 107 LEU B N 1
ATOM 1759 C CA . LEU B 1 107 ? 7.188 -7.754 -10.797 1 96.44 107 LEU B CA 1
ATOM 1760 C C . LEU B 1 107 ? 6.031 -7.574 -11.773 1 96.44 107 LEU B C 1
ATOM 1762 O O . LEU B 1 107 ? 5.453 -8.555 -12.242 1 96.44 107 LEU B O 1
ATOM 1766 N N . ASN B 1 108 ? 5.73 -6.312 -12.023 1 94 108 ASN B N 1
ATOM 1767 C CA . ASN B 1 108 ? 4.668 -6.008 -12.984 1 94 108 ASN B CA 1
ATOM 1768 C C . ASN B 1 108 ? 4.973 -6.59 -14.359 1 94 108 ASN B C 1
ATOM 1770 O O . ASN B 1 108 ? 4.082 -7.125 -15.023 1 94 108 ASN B O 1
ATOM 1774 N N . GLU B 1 109 ? 6.184 -6.469 -14.758 1 93.88 109 GLU B N 1
ATOM 1775 C CA . GLU B 1 109 ? 6.605 -7.016 -16.047 1 93.88 109 GLU B CA 1
ATOM 1776 C C . GLU B 1 109 ? 6.445 -8.531 -16.078 1 93.88 109 GLU B C 1
ATOM 1778 O O . GLU B 1 109 ? 6.09 -9.102 -17.109 1 93.88 109 GLU B O 1
ATOM 1783 N N . LEU B 1 110 ? 6.75 -9.102 -14.961 1 92.88 110 LEU B N 1
ATOM 1784 C CA . LEU B 1 110 ? 6.629 -10.555 -14.867 1 92.88 110 LEU B CA 1
ATOM 1785 C C . LEU B 1 110 ? 5.191 -10.992 -15.117 1 92.88 110 LEU B C 1
ATOM 1787 O O . LEU B 1 110 ? 4.953 -11.992 -15.805 1 92.88 110 LEU B O 1
ATOM 1791 N N . TYR B 1 111 ? 4.238 -10.297 -14.617 1 91.12 111 TYR B N 1
ATOM 1792 C CA . TYR B 1 111 ? 2.832 -10.68 -14.711 1 91.12 111 TYR B CA 1
ATOM 1793 C C . TYR B 1 111 ? 2.238 -10.258 -16.047 1 91.12 111 TYR B C 1
ATOM 1795 O O . TYR B 1 111 ? 1.252 -10.836 -16.5 1 91.12 111 TYR B O 1
ATOM 1803 N N . LEU B 1 112 ? 2.771 -9.164 -16.609 1 85 112 LEU B N 1
ATOM 1804 C CA . LEU B 1 112 ? 2.287 -8.695 -17.906 1 85 112 LEU B CA 1
ATOM 1805 C C . LEU B 1 112 ? 2.803 -9.586 -19.031 1 85 112 LEU B C 1
ATOM 1807 O O . LEU B 1 112 ? 2.197 -9.648 -20.109 1 85 112 LEU B O 1
ATOM 1811 N N . ASN B 1 113 ? 4.004 -10.086 -18.906 1 70.12 113 ASN B N 1
ATOM 1812 C CA . ASN B 1 113 ? 4.605 -10.875 -19.969 1 70.12 113 ASN B CA 1
ATOM 1813 C C . ASN B 1 113 ? 3.885 -12.211 -20.156 1 70.12 113 ASN B C 1
ATOM 1815 O O . ASN B 1 113 ? 3.867 -13.039 -19.234 1 70.12 113 ASN B O 1
ATOM 1819 N N . ASN B 1 114 ? 2.48 -12.211 -20.703 1 53.78 114 ASN B N 1
ATOM 1820 C CA . ASN B 1 114 ? 1.774 -13.367 -21.25 1 53.78 114 ASN B CA 1
ATOM 1821 C C . ASN B 1 114 ? 2.693 -14.227 -22.109 1 53.78 114 ASN B C 1
ATOM 1823 O O . ASN B 1 114 ? 3.562 -13.711 -22.812 1 53.78 114 ASN B O 1
#

Radius of gyration: 20.99 Å; Cα contacts (8 Å, |Δi|>4): 190; chains: 2; bounding box: 44×53×41 Å

Secondary structure (DSSP, 8-state):
-HHHHHHHHHHHHHHHTSHHHHHHHHHHHHHHHSHHHHHHHHHHHHHHHHHHHHHHTTPPPPHHHHHHHHHHHHHHHTSHHHHHHHHHHHHHHHHHHHHHHHHHHHHHHHHH--/-HHHHHHHHHHHHHHHTSHHHHHHHHHHHHHHHSHHHHHHHHHHHHHHHHHHHHHHTTPPPPHHHHHHHHHHHHHHHTSHHHHHHHHHHHHHHHHHHHHHHHHHHHHHHHHH--

Nearest PDB structures (foldseek):
  2oeq-assembly1_B  TM=8.603E-01  e=1.163E-04  Geobacillus stearothermophilus
  2iaz-assembly1_B  TM=7.289E-01  e=1.035E-04  Streptococcus pneumoniae TIGR4
  2iaz-assembly1_C  TM=7.659E-01  e=6.608E-04  Streptococcus pneumoniae TIGR4
  2iaz-assembly1_D  TM=7.058E-01  e=4.406E-04  Streptococcus pneumoniae TIGR4
  2yfd-assembly1_D  TM=6.378E-01  e=5.548E+00  Deinococcus radiodurans R1 = ATCC 13939 = DSM 20539

Foldseek 3Di:
DVPVVVVVVVVVVVCCVDPLNVQLVVLVVVQCVDPQLVVLVVQLVVLVVVCVVCVVVVHHDDPVSVVSNVVSVVSNCVDPSSVSSVVSVVVVVVVVVVVVCVVCVVVVCVVPVD/DVPVVVVVVVVVVVCCVDPLNVQLVVLVVVQCVDPQLVVLVVQLVVLVVVCVVCVVVVHHDDPVSVVSNVVSVVSNCVDPSSVSSVVSVVVVVVVVVVVVCVVCVVVVCVVPVD